Protein AF-A0A3A0B9Z2-F1 (afdb_monomer)

Structure (mmCIF, N/CA/C/O backbone):
data_AF-A0A3A0B9Z2-F1
#
_entry.id   AF-A0A3A0B9Z2-F1
#
loop_
_atom_site.group_PDB
_atom_site.id
_atom_site.type_symbol
_atom_site.label_atom_id
_atom_site.label_alt_id
_atom_site.label_comp_id
_atom_site.label_asym_id
_atom_site.label_entity_id
_atom_site.label_seq_id
_atom_site.pdbx_PDB_ins_code
_atom_site.Cartn_x
_atom_site.Cartn_y
_atom_site.Cartn_z
_atom_site.occupancy
_atom_site.B_iso_or_equiv
_atom_site.auth_seq_id
_atom_site.auth_comp_id
_atom_site.auth_asym_id
_atom_site.auth_atom_id
_atom_site.pdbx_PDB_model_num
ATOM 1 N N . MET A 1 1 ? 7.454 -6.323 -9.855 1.00 89.69 1 MET A N 1
ATOM 2 C CA . MET A 1 1 ? 6.019 -6.109 -9.571 1.00 89.69 1 MET A CA 1
ATOM 3 C C . MET A 1 1 ? 5.333 -7.455 -9.582 1.00 89.69 1 MET A C 1
ATOM 5 O O . MET A 1 1 ? 5.820 -8.337 -10.277 1.00 89.69 1 MET A O 1
ATOM 9 N N . THR A 1 2 ? 4.285 -7.629 -8.783 1.00 96.88 2 THR A N 1
ATOM 10 C CA . THR A 1 2 ? 3.518 -8.889 -8.761 1.00 96.88 2 THR A CA 1
ATOM 11 C C . THR A 1 2 ? 2.458 -8.935 -9.858 1.00 96.88 2 THR A C 1
ATOM 13 O O . THR A 1 2 ? 2.146 -10.018 -10.344 1.00 96.88 2 THR A O 1
ATOM 16 N N . ASN A 1 3 ? 1.995 -7.769 -10.316 1.00 97.19 3 ASN A N 1
ATOM 17 C CA . ASN A 1 3 ? 1.081 -7.618 -11.441 1.00 97.19 3 ASN A CA 1
ATOM 18 C C . ASN A 1 3 ? 1.713 -6.798 -12.580 1.00 97.19 3 ASN A C 1
ATOM 20 O O . ASN A 1 3 ? 2.778 -6.186 -12.434 1.00 97.19 3 ASN A O 1
ATOM 24 N N . SER A 1 4 ? 1.060 -6.822 -13.744 1.00 95.62 4 SER A N 1
ATOM 25 C CA . SER A 1 4 ? 1.500 -6.098 -14.938 1.00 95.62 4 SER A CA 1
ATOM 26 C C . SER A 1 4 ? 1.097 -4.615 -14.887 1.00 95.62 4 SER A C 1
ATOM 28 O O . SER A 1 4 ? 0.134 -4.248 -14.219 1.00 95.62 4 SER A O 1
ATOM 30 N N . ILE A 1 5 ? 1.779 -3.746 -15.647 1.00 94.62 5 ILE A N 1
ATOM 31 C CA . ILE A 1 5 ? 1.350 -2.339 -15.817 1.00 94.62 5 ILE A CA 1
ATOM 32 C C . ILE A 1 5 ? -0.049 -2.272 -16.446 1.00 94.62 5 ILE A C 1
ATOM 34 O O . ILE A 1 5 ? -0.836 -1.384 -16.122 1.00 94.62 5 ILE A O 1
ATOM 38 N N . ALA A 1 6 ? -0.380 -3.229 -17.316 1.00 94.38 6 ALA A N 1
ATOM 39 C CA . ALA A 1 6 ? -1.692 -3.291 -17.936 1.00 94.38 6 ALA A CA 1
ATOM 40 C C . ALA A 1 6 ? -2.804 -3.558 -16.910 1.00 94.38 6 ALA A C 1
ATOM 42 O O . ALA A 1 6 ? -3.937 -3.197 -17.183 1.00 94.38 6 ALA A O 1
ATOM 43 N N . ASP A 1 7 ? -2.515 -4.100 -15.724 1.00 94.88 7 ASP A N 1
ATOM 44 C CA . ASP A 1 7 ? -3.534 -4.403 -14.711 1.00 94.88 7 ASP A CA 1
ATOM 45 C C . ASP A 1 7 ? -4.002 -3.166 -13.931 1.00 94.88 7 ASP A C 1
ATOM 47 O O . ASP A 1 7 ? -5.027 -3.229 -13.257 1.00 94.88 7 ASP A O 1
ATOM 51 N N . ILE A 1 8 ? -3.288 -2.037 -14.009 1.00 96.31 8 ILE A N 1
ATOM 52 C CA . ILE A 1 8 ? -3.558 -0.842 -13.187 1.00 96.31 8 ILE A CA 1
ATOM 53 C C . ILE A 1 8 ? -5.001 -0.353 -13.350 1.00 96.31 8 ILE A C 1
ATOM 55 O O . ILE A 1 8 ? -5.650 0.012 -12.375 1.00 96.31 8 ILE A O 1
ATOM 59 N N . HIS A 1 9 ? -5.530 -0.387 -14.573 1.00 94.38 9 HIS A N 1
ATOM 60 C CA . HIS A 1 9 ? -6.883 0.086 -14.868 1.00 94.38 9 HIS A CA 1
ATOM 61 C C . HIS A 1 9 ? -8.001 -0.823 -14.328 1.00 94.38 9 HIS A C 1
ATOM 63 O O . HIS A 1 9 ? -9.172 -0.454 -14.423 1.00 94.38 9 HIS A O 1
ATOM 69 N N . LEU A 1 10 ? -7.660 -2.016 -13.834 1.00 96.44 10 LEU A N 1
ATOM 70 C CA . LEU A 1 10 ? -8.600 -2.974 -13.250 1.00 96.44 10 LEU A CA 1
ATOM 71 C C . LEU A 1 10 ? -8.745 -2.801 -11.735 1.00 96.44 10 LEU A C 1
ATOM 73 O O . LEU A 1 10 ? -9.663 -3.379 -11.164 1.00 96.44 10 LEU A O 1
ATOM 77 N N . ALA A 1 11 ? -7.848 -2.047 -11.094 1.00 97.88 11 ALA A N 1
ATOM 78 C CA . ALA A 1 11 ? -7.881 -1.829 -9.656 1.00 97.88 11 ALA A CA 1
ATOM 79 C C . ALA A 1 11 ? -9.058 -0.924 -9.263 1.00 97.88 11 ALA A C 1
ATOM 81 O O . ALA A 1 11 ? -9.228 0.162 -9.819 1.00 97.88 11 ALA A O 1
ATOM 82 N N . GLU A 1 12 ? -9.838 -1.343 -8.267 1.00 98.50 12 GLU A N 1
ATOM 83 C CA . GLU A 1 12 ? -10.858 -0.492 -7.639 1.00 98.50 12 GLU A CA 1
ATOM 84 C C . GLU A 1 12 ? -10.233 0.499 -6.651 1.00 98.50 12 GLU A C 1
ATOM 86 O O . GLU A 1 12 ? -10.735 1.611 -6.479 1.00 98.50 12 GLU A O 1
ATOM 91 N N . VAL A 1 13 ? -9.121 0.109 -6.018 1.00 98.88 13 VAL A N 1
ATOM 92 C CA . VAL A 1 13 ? -8.319 0.973 -5.146 1.00 98.88 13 VAL A CA 1
ATOM 93 C C . VAL A 1 13 ? -6.855 0.950 -5.564 1.00 98.88 13 VAL A C 1
ATOM 95 O O . VAL A 1 13 ? -6.229 -0.101 -5.689 1.00 98.88 13 VAL A O 1
ATOM 98 N N . LEU A 1 14 ? -6.284 2.137 -5.722 1.00 98.88 14 LEU A N 1
ATOM 99 C CA . LEU A 1 14 ? -4.853 2.354 -5.877 1.00 98.88 14 LEU A CA 1
ATOM 100 C C . LEU A 1 14 ? -4.319 2.904 -4.553 1.00 98.88 14 LEU A C 1
ATOM 102 O O . LEU A 1 14 ? -4.794 3.936 -4.090 1.00 98.88 14 LEU A O 1
ATOM 106 N N . LEU A 1 15 ? -3.333 2.244 -3.948 1.00 98.88 15 LEU A N 1
ATOM 107 C CA . LEU A 1 15 ? -2.588 2.784 -2.810 1.00 98.88 15 LEU A CA 1
ATOM 108 C C . LEU A 1 15 ? -1.179 3.129 -3.285 1.00 98.88 15 LEU A C 1
ATOM 110 O O . LEU A 1 15 ? -0.407 2.240 -3.636 1.00 98.88 15 LEU A O 1
ATOM 114 N N . VAL A 1 16 ? -0.843 4.415 -3.309 1.00 98.81 16 VAL A N 1
ATOM 115 C CA . VAL A 1 16 ? 0.473 4.906 -3.732 1.00 98.81 16 VAL A CA 1
ATOM 116 C C . VAL A 1 16 ? 1.207 5.456 -2.519 1.00 98.81 16 VAL A C 1
ATOM 118 O O . VAL A 1 16 ? 0.695 6.337 -1.836 1.00 98.81 16 VAL A O 1
ATOM 121 N N . THR A 1 17 ? 2.409 4.953 -2.245 1.00 98.62 17 THR A N 1
ATOM 122 C CA . THR A 1 17 ? 3.242 5.398 -1.119 1.00 98.62 17 THR A CA 1
ATOM 123 C C . THR A 1 17 ? 4.708 5.512 -1.519 1.00 98.62 17 THR A C 1
ATOM 125 O O . THR A 1 17 ? 5.189 4.749 -2.356 1.00 98.62 17 THR A O 1
ATOM 128 N N . GLY A 1 18 ? 5.436 6.493 -0.977 1.00 96.50 18 GLY A N 1
ATOM 129 C CA . GLY A 1 18 ? 6.866 6.684 -1.265 1.00 96.50 18 GLY A CA 1
ATOM 130 C C . GLY A 1 18 ? 7.201 6.762 -2.759 1.00 96.50 18 GLY A C 1
ATOM 131 O O . GLY A 1 18 ? 8.234 6.247 -3.201 1.00 96.50 18 GLY A O 1
ATOM 132 N N . SER A 1 19 ? 6.308 7.354 -3.554 1.00 97.44 19 SER A N 1
ATOM 133 C CA . SER A 1 19 ? 6.478 7.522 -4.994 1.00 97.44 19 SER A CA 1
ATOM 134 C C . SER A 1 19 ? 5.823 8.811 -5.470 1.00 97.44 19 SER A C 1
ATOM 136 O O . SER A 1 19 ? 4.612 8.975 -5.358 1.00 97.44 19 SER A O 1
ATOM 138 N N . ASN A 1 20 ? 6.612 9.689 -6.094 1.00 97.88 20 ASN A N 1
ATOM 139 C CA . ASN A 1 20 ? 6.070 10.730 -6.962 1.00 97.88 20 ASN A CA 1
ATOM 140 C C . ASN A 1 20 ? 5.919 10.160 -8.376 1.00 97.88 20 ASN A C 1
ATOM 142 O O . ASN A 1 20 ? 6.733 10.415 -9.265 1.00 97.88 20 ASN A O 1
ATOM 146 N N . THR A 1 21 ? 4.901 9.320 -8.557 1.00 97.56 21 THR A N 1
ATOM 147 C CA . THR A 1 21 ? 4.702 8.552 -9.794 1.00 97.56 21 THR A CA 1
ATOM 148 C C . THR A 1 21 ? 4.513 9.457 -11.010 1.00 97.56 21 THR A C 1
ATOM 150 O O . THR A 1 21 ? 4.909 9.085 -12.109 1.00 97.56 21 THR A O 1
ATOM 153 N N . THR A 1 22 ? 3.950 10.654 -10.835 1.00 97.88 22 THR A N 1
ATOM 154 C CA . THR A 1 22 ? 3.762 11.600 -11.941 1.00 97.88 22 THR A CA 1
ATOM 155 C C . TH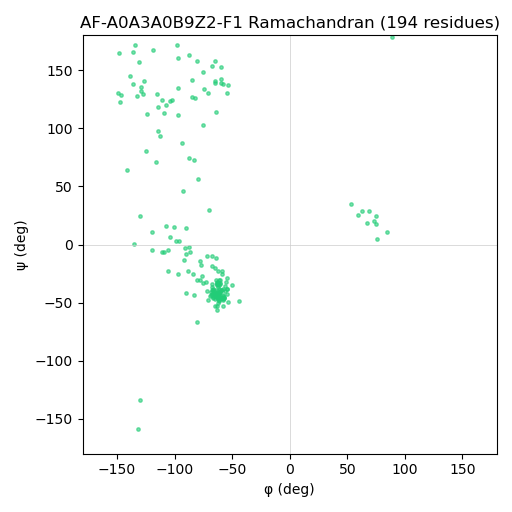R A 1 22 ? 5.079 12.049 -12.557 1.00 97.88 22 THR A C 1
ATOM 157 O O . THR A 1 22 ? 5.187 12.062 -13.779 1.00 97.88 22 THR A O 1
ATOM 160 N N . GLU A 1 23 ? 6.086 12.351 -11.741 1.00 97.69 23 GLU A N 1
ATOM 161 C CA . GLU A 1 23 ? 7.400 12.764 -12.241 1.00 97.69 23 GLU A CA 1
ATOM 162 C C . GLU A 1 23 ? 8.286 11.568 -12.606 1.00 97.69 23 GLU A C 1
ATOM 164 O O . GLU A 1 23 ? 8.938 11.569 -13.648 1.00 97.69 23 GLU A O 1
ATOM 169 N N . ALA A 1 24 ? 8.305 10.530 -11.764 1.00 97.50 24 ALA A N 1
ATOM 170 C CA . ALA A 1 24 ? 9.226 9.404 -11.922 1.00 97.50 24 ALA A CA 1
ATOM 171 C C . ALA A 1 24 ? 8.757 8.371 -12.960 1.00 97.50 24 ALA A C 1
ATOM 173 O O . ALA A 1 24 ? 9.580 7.725 -13.608 1.00 97.50 24 ALA A O 1
ATOM 174 N N . HIS A 1 25 ? 7.440 8.213 -13.135 1.00 98.06 25 HIS A N 1
ATOM 175 C CA . HIS A 1 25 ? 6.834 7.211 -14.016 1.00 98.06 25 HIS A CA 1
ATOM 176 C C . HIS A 1 25 ? 5.593 7.765 -14.750 1.00 98.06 25 HIS A C 1
ATOM 178 O O . HIS A 1 25 ? 4.488 7.244 -14.561 1.00 98.06 25 HIS A O 1
ATOM 184 N N . PRO A 1 26 ? 5.731 8.782 -15.628 1.00 97.62 26 PRO A N 1
ATOM 185 C CA . PRO A 1 26 ? 4.588 9.527 -16.173 1.00 97.62 26 PRO A CA 1
ATOM 186 C C . PRO A 1 26 ? 3.534 8.665 -16.884 1.00 97.62 26 PRO A C 1
ATOM 188 O O . PRO A 1 26 ? 2.338 8.921 -16.767 1.00 97.62 26 PRO A O 1
ATOM 191 N N . VAL A 1 27 ? 3.956 7.604 -17.585 1.00 97.12 27 VAL A N 1
ATOM 192 C CA . VAL A 1 2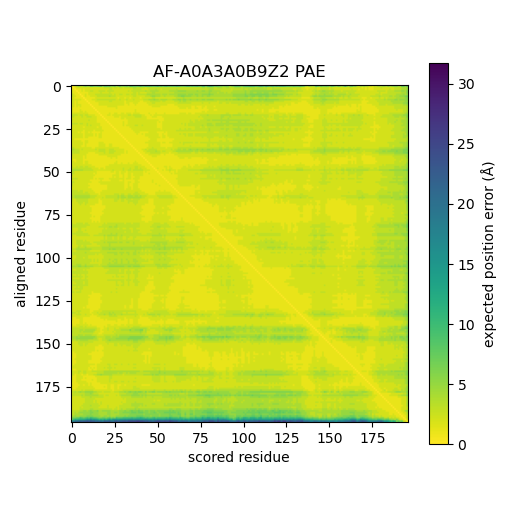7 ? 3.039 6.666 -18.262 1.00 97.12 27 VAL A CA 1
ATOM 193 C C . VAL A 1 27 ? 2.219 5.855 -17.254 1.00 97.12 27 VAL A C 1
ATOM 195 O O . VAL A 1 27 ? 1.024 5.662 -17.451 1.00 97.12 27 VAL A O 1
ATOM 198 N N . ILE A 1 28 ? 2.826 5.424 -16.145 1.00 97.94 28 ILE A N 1
ATOM 199 C CA . ILE A 1 28 ? 2.109 4.726 -15.069 1.00 97.94 28 ILE A CA 1
ATOM 200 C C . ILE A 1 28 ? 1.138 5.690 -14.376 1.00 97.94 28 ILE A C 1
ATOM 202 O O . ILE A 1 28 ? -0.017 5.335 -14.152 1.00 97.94 28 ILE A O 1
ATOM 206 N N . SER A 1 29 ? 1.569 6.928 -14.107 1.00 97.94 29 SER A N 1
ATOM 207 C CA . SER A 1 29 ? 0.696 7.972 -13.551 1.00 97.94 29 SER A CA 1
ATOM 208 C C . SER A 1 29 ? -0.502 8.260 -14.461 1.00 97.94 29 SER A C 1
ATOM 210 O O . SER A 1 29 ? -1.624 8.395 -13.977 1.00 97.94 29 SER A O 1
ATOM 212 N N . LEU A 1 30 ? -0.309 8.276 -15.784 1.00 97.50 30 LEU A N 1
ATOM 213 C CA . LEU A 1 30 ? -1.403 8.421 -16.743 1.00 97.50 30 LEU A CA 1
ATOM 214 C C . LEU A 1 30 ? -2.441 7.296 -16.606 1.00 97.50 30 LEU A C 1
ATOM 216 O O . LEU A 1 30 ? -3.638 7.582 -16.574 1.00 97.50 30 LEU A O 1
ATOM 220 N N . GLU A 1 31 ? -2.011 6.038 -16.497 1.00 97.69 31 GLU A N 1
ATOM 221 C CA . GLU A 1 31 ? -2.931 4.907 -16.315 1.00 97.69 31 GLU A CA 1
ATOM 222 C C . GLU A 1 31 ? -3.656 4.959 -14.962 1.00 97.69 31 GLU A C 1
ATOM 224 O O . GLU A 1 31 ? -4.865 4.729 -14.907 1.00 97.69 31 GLU A O 1
ATOM 229 N N . MET A 1 32 ? -2.969 5.364 -13.888 1.00 98.44 32 MET A N 1
ATOM 230 C CA . MET A 1 32 ? -3.596 5.597 -12.580 1.00 98.44 32 MET A CA 1
ATOM 231 C C . MET A 1 32 ? -4.661 6.700 -12.651 1.00 98.44 32 MET A C 1
ATOM 233 O O . MET A 1 32 ? -5.796 6.503 -12.222 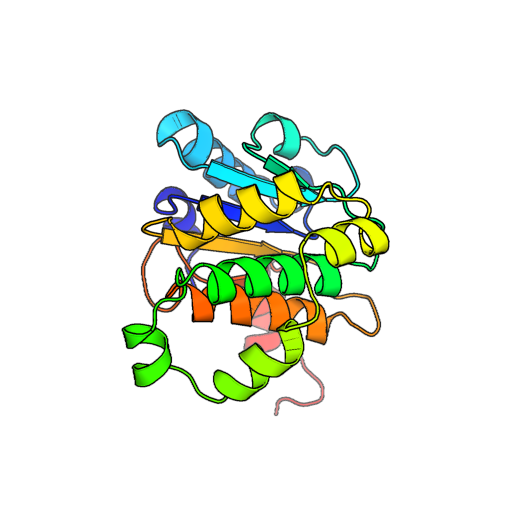1.00 98.44 32 MET A O 1
ATOM 237 N N . LYS A 1 33 ? -4.339 7.849 -13.259 1.00 98.19 33 LYS A N 1
ATOM 238 C CA . LYS A 1 33 ? -5.278 8.970 -13.434 1.00 98.19 33 LYS A CA 1
ATOM 239 C C . LYS A 1 33 ? -6.488 8.572 -14.279 1.00 98.19 33 LYS A C 1
ATOM 241 O O . LYS A 1 33 ? -7.604 8.985 -13.963 1.00 98.19 33 LYS A O 1
ATOM 246 N N . LYS A 1 34 ? -6.301 7.753 -15.323 1.00 97.25 34 LYS A N 1
ATOM 247 C CA . LYS A 1 34 ? -7.409 7.183 -16.110 1.00 97.25 34 LYS A CA 1
ATOM 248 C C . LYS A 1 34 ? -8.283 6.262 -15.264 1.00 97.25 34 LYS A C 1
ATOM 250 O O . LYS A 1 34 ? -9.501 6.392 -15.331 1.00 97.25 34 LYS A O 1
ATOM 255 N N . ALA A 1 35 ? -7.696 5.374 -14.460 1.00 97.94 35 ALA A N 1
ATOM 256 C CA . ALA A 1 35 ? -8.454 4.498 -13.567 1.00 97.94 35 ALA A CA 1
ATOM 257 C C . ALA A 1 35 ? -9.337 5.314 -12.607 1.00 97.94 35 ALA A C 1
ATOM 259 O O . ALA A 1 35 ? -10.540 5.072 -12.514 1.00 97.94 35 ALA A O 1
ATOM 260 N N . VAL A 1 36 ? -8.779 6.360 -11.991 1.00 98.38 36 VAL A N 1
ATOM 261 C CA . VAL A 1 36 ? -9.532 7.263 -11.107 1.00 98.38 36 VAL A CA 1
ATOM 262 C C . VAL A 1 36 ? -10.635 8.004 -11.871 1.00 98.38 36 VAL A C 1
ATOM 264 O O . VAL A 1 36 ? -11.812 7.902 -11.533 1.00 98.38 36 VAL A O 1
ATOM 267 N N . ARG A 1 37 ? -10.287 8.735 -12.938 1.00 97.81 37 ARG A N 1
ATOM 268 C CA . ARG A 1 37 ? -11.217 9.658 -13.618 1.00 97.81 37 ARG A CA 1
ATOM 269 C C . ARG A 1 37 ? -12.266 8.965 -14.484 1.00 97.81 37 ARG A C 1
ATOM 271 O O . ARG A 1 37 ? -13.355 9.501 -14.640 1.00 97.81 37 ARG A O 1
ATOM 278 N N . GLN A 1 38 ? -11.930 7.830 -15.092 1.00 97.31 38 GLN A N 1
ATOM 279 C CA . GLN A 1 38 ? -12.782 7.174 -16.092 1.00 97.31 38 GLN A CA 1
ATOM 280 C C . GLN A 1 38 ? -13.470 5.921 -15.554 1.00 97.31 38 GLN A C 1
ATOM 282 O O . GLN A 1 38 ? -14.481 5.507 -16.115 1.00 97.31 38 GLN A O 1
ATOM 287 N N . ARG A 1 39 ? -12.927 5.301 -14.499 1.00 95.75 39 ARG A N 1
ATOM 288 C CA . ARG A 1 39 ? -13.448 4.040 -13.943 1.00 95.75 39 ARG A CA 1
ATOM 289 C C . ARG A 1 39 ? -13.886 4.158 -12.487 1.00 95.75 39 ARG A C 1
ATOM 291 O O . ARG A 1 39 ? -14.451 3.209 -11.960 1.00 95.75 39 ARG A O 1
ATOM 298 N N . GLY A 1 40 ? -13.664 5.312 -11.856 1.00 97.44 40 GLY A N 1
ATOM 299 C CA . GLY A 1 40 ? -14.071 5.560 -10.477 1.00 97.44 40 GLY A CA 1
ATOM 300 C C . GLY A 1 40 ? -13.212 4.837 -9.442 1.00 97.44 40 GLY A C 1
ATOM 301 O O . GLY A 1 40 ? -13.668 4.660 -8.314 1.00 97.44 40 GLY A O 1
ATOM 302 N N . ALA A 1 41 ? -11.992 4.418 -9.804 1.00 98.50 41 ALA A N 1
ATOM 303 C CA . ALA A 1 41 ? -11.058 3.862 -8.833 1.00 98.50 41 ALA A CA 1
ATOM 304 C C . ALA A 1 41 ? -10.752 4.903 -7.747 1.00 98.50 41 ALA A C 1
ATOM 306 O O . ALA A 1 41 ? -10.556 6.084 -8.045 1.00 98.50 41 ALA A O 1
ATOM 307 N N . LYS A 1 42 ? -10.688 4.473 -6.488 1.00 98.81 42 LYS A N 1
ATOM 308 C CA . LYS A 1 42 ? -10.271 5.343 -5.385 1.00 98.81 42 LYS A CA 1
ATOM 309 C C . LYS A 1 42 ? -8.754 5.339 -5.281 1.00 98.81 42 LYS A C 1
ATOM 311 O O . LYS A 1 42 ? -8.118 4.298 -5.431 1.00 98.81 42 LYS A O 1
ATOM 316 N N . LEU A 1 43 ? -8.177 6.495 -4.988 1.00 98.88 43 LEU A N 1
ATOM 317 C CA . LEU A 1 43 ? -6.738 6.640 -4.797 1.00 98.88 43 LEU A CA 1
ATOM 318 C C . LEU A 1 43 ? -6.446 7.023 -3.345 1.00 98.88 43 LEU A C 1
ATOM 320 O O . LEU A 1 43 ? -6.864 8.083 -2.885 1.00 98.88 43 LEU A O 1
ATOM 324 N N . ILE A 1 44 ? -5.711 6.164 -2.645 1.00 98.94 44 ILE A N 1
ATOM 325 C CA . ILE A 1 44 ? -5.099 6.452 -1.350 1.00 98.9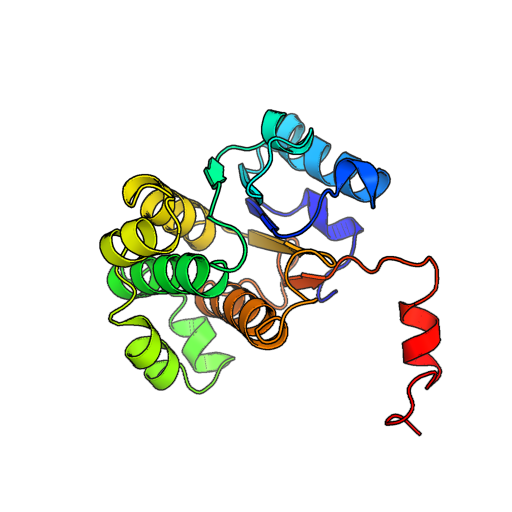4 44 ILE A CA 1
ATOM 326 C C . ILE A 1 44 ? -3.649 6.852 -1.624 1.00 98.94 44 ILE A C 1
ATOM 328 O O . ILE A 1 44 ? -2.843 6.028 -2.055 1.00 98.94 44 ILE A O 1
ATOM 332 N N . LEU A 1 45 ? -3.313 8.115 -1.390 1.00 98.88 45 LEU A N 1
ATOM 333 C CA . LEU A 1 45 ? -1.956 8.632 -1.498 1.00 98.88 45 LEU A CA 1
ATOM 334 C C . LEU A 1 45 ? -1.347 8.779 -0.103 1.00 98.88 45 LEU A C 1
ATOM 336 O O . LEU A 1 45 ? -1.894 9.481 0.740 1.00 98.88 45 LEU A O 1
ATOM 340 N N . ILE A 1 46 ? -0.196 8.153 0.117 1.00 98.75 46 ILE A N 1
ATOM 341 C CA . ILE A 1 46 ? 0.625 8.300 1.320 1.00 98.75 46 ILE A CA 1
ATOM 342 C C . ILE A 1 46 ? 1.922 9.011 0.913 1.00 98.75 46 ILE A C 1
ATOM 344 O O . ILE A 1 46 ? 2.880 8.377 0.466 1.00 98.75 46 ILE A O 1
ATOM 348 N N . ASP A 1 47 ? 1.947 10.338 1.038 1.00 98.38 47 ASP A N 1
ATOM 349 C CA . ASP A 1 47 ? 3.139 11.168 0.807 1.00 98.38 47 ASP A CA 1
ATOM 350 C C . ASP A 1 47 ? 3.063 12.400 1.730 1.00 98.38 47 ASP A C 1
ATOM 352 O O . ASP A 1 47 ? 2.024 13.063 1.760 1.00 98.38 47 ASP A O 1
ATOM 356 N N . PRO A 1 48 ? 4.120 12.747 2.491 1.00 97.62 48 PRO A N 1
ATOM 357 C CA . PRO A 1 48 ? 4.128 13.956 3.326 1.00 97.62 48 PRO A CA 1
ATOM 358 C C . PRO A 1 48 ? 3.904 15.254 2.528 1.00 97.62 48 PRO A C 1
ATOM 360 O O . PRO A 1 48 ? 3.446 16.268 3.076 1.00 97.62 48 PRO A O 1
ATOM 363 N N . ARG A 1 49 ? 4.249 15.241 1.237 1.00 97.94 49 ARG A N 1
ATOM 364 C CA . ARG A 1 49 ? 4.182 16.382 0.325 1.00 97.94 49 ARG A CA 1
ATOM 365 C C . ARG A 1 49 ? 2.899 16.348 -0.494 1.00 97.94 49 ARG A C 1
ATOM 367 O O . ARG A 1 49 ? 2.280 15.309 -0.695 1.00 97.94 49 ARG A O 1
ATOM 374 N N . GLU A 1 50 ? 2.555 17.506 -1.028 1.00 97.38 50 GLU A N 1
ATOM 375 C CA . GLU A 1 50 ? 1.466 17.685 -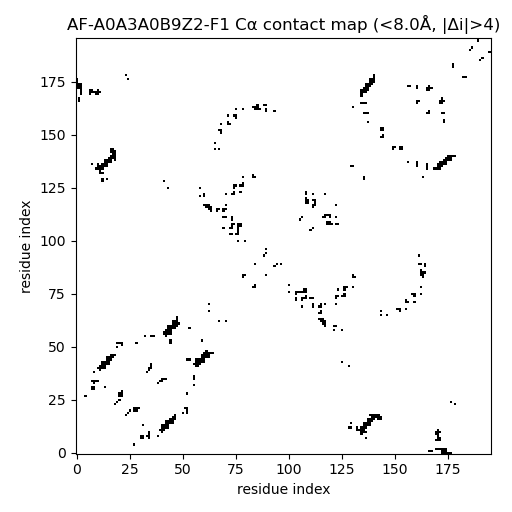1.981 1.00 97.38 50 GLU A CA 1
ATOM 376 C C . GLU A 1 50 ? 2.033 17.603 -3.403 1.00 97.38 50 GLU A C 1
ATOM 378 O O . GLU A 1 50 ? 2.494 18.587 -3.976 1.00 97.38 50 GLU A O 1
ATOM 383 N N . ILE A 1 51 ? 2.116 16.377 -3.922 1.00 98.25 51 ILE A N 1
ATOM 384 C CA . ILE A 1 51 ? 2.524 16.096 -5.307 1.00 98.25 51 ILE A CA 1
ATOM 385 C C . ILE A 1 51 ? 1.302 16.138 -6.234 1.00 98.25 51 ILE A C 1
ATOM 387 O O . ILE A 1 51 ? 0.185 15.966 -5.764 1.00 98.25 51 ILE A O 1
ATOM 391 N N . GLU A 1 52 ? 1.485 16.244 -7.556 1.00 98.31 52 GLU A N 1
ATOM 392 C CA . GLU A 1 52 ? 0.364 16.334 -8.523 1.00 98.31 52 GLU A CA 1
ATOM 393 C C . GLU A 1 52 ? -0.657 15.185 -8.398 1.00 98.31 52 GLU A C 1
ATOM 395 O O . GLU A 1 52 ? -1.837 15.332 -8.700 1.00 98.31 52 GLU A O 1
ATOM 400 N N . LEU A 1 53 ? -0.224 14.004 -7.946 1.00 97.94 53 LEU A N 1
ATOM 401 C CA . LEU A 1 53 ? -1.132 12.872 -7.764 1.00 97.94 53 LEU A CA 1
ATOM 402 C C . LEU A 1 53 ? -2.153 13.098 -6.624 1.00 97.94 53 LEU A C 1
ATOM 404 O O . LEU A 1 53 ? -3.193 12.442 -6.614 1.00 97.94 53 LEU A O 1
ATOM 408 N N . ALA A 1 54 ? -1.895 14.041 -5.709 1.00 98.31 54 ALA A N 1
ATOM 409 C CA . ALA A 1 54 ? -2.809 14.424 -4.633 1.00 98.31 54 ALA A CA 1
ATOM 410 C C . ALA A 1 54 ? -4.129 15.002 -5.170 1.00 98.31 54 ALA A C 1
ATOM 412 O O . ALA A 1 54 ? -5.183 14.684 -4.629 1.00 98.31 54 ALA A O 1
ATOM 413 N N . ASP A 1 55 ? -4.107 15.709 -6.307 1.00 98.25 55 ASP A N 1
ATOM 414 C CA . ASP A 1 55 ? -5.306 16.262 -6.971 1.00 98.25 55 ASP A CA 1
ATOM 415 C C . ASP A 1 55 ? -6.291 15.186 -7.474 1.00 98.25 55 ASP A C 1
ATOM 417 O O . ASP A 1 55 ? -7.411 15.476 -7.911 1.00 98.25 55 ASP A O 1
ATOM 421 N N . PHE A 1 56 ? -5.857 13.926 -7.475 1.00 98.50 56 PHE A N 1
ATOM 422 C CA . PHE A 1 56 ? -6.646 12.762 -7.869 1.00 98.50 56 PHE A CA 1
ATOM 423 C C . PHE A 1 56 ? -6.964 11.853 -6.677 1.00 98.50 56 PHE A C 1
ATOM 425 O O . PHE A 1 56 ? -7.690 10.872 -6.846 1.00 98.50 56 PHE A O 1
ATOM 432 N N . ALA A 1 57 ? -6.404 12.131 -5.498 1.00 98.44 57 ALA A N 1
ATOM 433 C CA . ALA A 1 57 ? -6.532 11.274 -4.335 1.00 98.44 57 ALA A CA 1
ATOM 434 C C . ALA A 1 57 ? -7.934 11.382 -3.726 1.00 98.44 57 ALA A C 1
ATOM 436 O O . ALA A 1 57 ? -8.465 12.466 -3.508 1.00 98.44 57 ALA A O 1
ATOM 437 N N . THR A 1 58 ? -8.527 10.231 -3.423 1.00 98.69 58 THR A N 1
ATOM 438 C CA . THR A 1 58 ? -9.688 10.148 -2.534 1.00 98.69 58 THR A CA 1
ATOM 439 C C . THR A 1 58 ? -9.261 10.420 -1.095 1.00 98.69 58 THR A C 1
ATOM 441 O O . THR A 1 58 ? -9.964 11.117 -0.376 1.00 98.69 58 THR A O 1
ATOM 444 N N . LEU A 1 59 ? -8.096 9.895 -0.697 1.00 98.75 59 LEU A N 1
ATOM 445 C CA . LEU A 1 59 ? -7.477 10.135 0.604 1.00 98.75 59 LEU A CA 1
ATOM 446 C C . LEU A 1 59 ? -6.008 10.485 0.408 1.00 98.75 59 LEU A C 1
ATOM 448 O O . LEU A 1 59 ? -5.279 9.727 -0.229 1.00 98.75 59 LEU A O 1
ATOM 452 N N . HIS A 1 60 ? -5.567 11.601 0.984 1.00 98.81 60 HIS A N 1
ATOM 453 C CA . HIS A 1 60 ? -4.157 11.982 1.030 1.00 98.81 60 HIS A CA 1
ATOM 454 C C . HIS A 1 60 ? -3.672 11.977 2.479 1.00 98.81 60 HIS A C 1
ATOM 456 O O . HIS A 1 60 ? -3.884 12.923 3.232 1.00 98.81 60 HIS A O 1
ATOM 462 N N . LEU A 1 61 ? -3.030 10.880 2.873 1.00 98.75 61 LEU A N 1
ATOM 463 C CA . LEU A 1 61 ? -2.416 10.716 4.184 1.00 98.75 61 LEU A CA 1
ATOM 464 C C . LEU A 1 61 ? -1.011 11.320 4.146 1.00 98.75 61 LEU A C 1
ATOM 466 O O . LEU A 1 61 ? -0.191 10.967 3.294 1.00 98.75 61 LEU A O 1
ATOM 470 N N . ARG A 1 62 ? -0.726 12.220 5.087 1.00 98.50 62 ARG A N 1
ATOM 471 C CA . ARG A 1 62 ? 0.526 12.985 5.143 1.00 98.50 62 ARG A CA 1
ATOM 472 C C . ARG A 1 62 ? 1.318 12.648 6.409 1.00 98.50 62 ARG A C 1
ATOM 474 O O . ARG A 1 62 ? 1.370 13.472 7.322 1.00 98.50 62 ARG A O 1
ATOM 481 N N . PRO A 1 63 ? 1.903 11.441 6.504 1.00 98.19 63 PRO A N 1
ATOM 482 C CA . PRO A 1 63 ? 2.650 11.046 7.688 1.00 98.19 63 PRO A CA 1
ATOM 483 C C . PRO A 1 63 ? 3.932 11.867 7.834 1.00 98.19 63 PRO A C 1
ATOM 485 O O . PRO A 1 63 ? 4.527 12.312 6.852 1.00 98.19 63 PRO A O 1
ATOM 488 N N . ARG A 1 64 ? 4.416 12.010 9.066 1.00 98.12 64 ARG A N 1
ATOM 489 C CA . ARG A 1 64 ? 5.783 12.450 9.347 1.00 98.12 64 ARG A CA 1
ATOM 490 C C . ARG A 1 64 ? 6.773 11.494 8.684 1.00 98.12 64 ARG A C 1
ATOM 492 O O . ARG A 1 64 ? 6.601 10.277 8.729 1.00 98.12 64 ARG A O 1
ATOM 499 N N . SER A 1 65 ? 7.830 12.039 8.092 1.00 96.31 65 SER A N 1
ATOM 500 C CA . SER A 1 65 ? 8.837 11.244 7.384 1.00 96.31 65 SER A CA 1
ATOM 501 C C . SER A 1 65 ? 9.421 10.138 8.269 1.00 96.31 65 SER A C 1
ATOM 503 O O . SER A 1 65 ? 9.858 10.408 9.386 1.00 96.31 65 SER A O 1
ATOM 505 N N . GLY A 1 66 ? 9.463 8.905 7.753 1.00 95.88 66 GLY A N 1
ATOM 506 C CA . GLY A 1 66 ? 10.021 7.747 8.458 1.00 95.88 66 GLY A CA 1
ATOM 507 C C . GLY A 1 66 ? 9.053 7.041 9.410 1.00 95.88 66 GLY A C 1
ATOM 508 O O . GLY A 1 66 ? 9.491 6.197 10.186 1.00 95.88 66 GLY A O 1
ATOM 509 N N . THR A 1 67 ? 7.757 7.365 9.365 1.00 98.06 67 THR A N 1
ATOM 510 C CA . THR A 1 67 ? 6.722 6.746 10.218 1.00 98.06 67 THR A CA 1
ATOM 511 C C . THR A 1 67 ? 5.803 5.784 9.456 1.00 98.06 67 THR A C 1
ATOM 513 O O . THR A 1 67 ? 4.754 5.384 9.954 1.00 98.06 67 THR A O 1
ATOM 516 N N . ASP A 1 68 ? 6.208 5.367 8.256 1.00 98.19 68 ASP A N 1
ATOM 517 C CA . ASP A 1 68 ? 5.418 4.538 7.344 1.00 98.19 68 ASP A CA 1
ATOM 518 C C . ASP A 1 68 ? 4.994 3.198 7.975 1.00 98.19 68 ASP A C 1
ATOM 520 O O . ASP A 1 68 ? 3.810 2.870 7.946 1.00 98.19 68 ASP A O 1
ATOM 524 N N . VAL A 1 69 ? 5.907 2.463 8.632 1.00 98.19 69 VAL A N 1
ATOM 525 C CA . VAL A 1 69 ? 5.567 1.215 9.353 1.00 98.19 69 VAL A CA 1
ATOM 526 C C . VAL A 1 69 ? 4.441 1.438 10.367 1.00 98.19 69 VAL A C 1
ATOM 528 O O . VAL A 1 69 ? 3.519 0.630 10.447 1.00 98.19 69 VAL A O 1
ATOM 531 N N . ALA A 1 70 ? 4.484 2.541 11.123 1.00 98.56 70 ALA A N 1
ATOM 532 C CA . ALA A 1 70 ? 3.467 2.847 12.126 1.00 98.56 70 ALA A CA 1
ATOM 533 C C . ALA A 1 70 ? 2.096 3.086 11.481 1.00 98.56 70 ALA A C 1
ATOM 535 O O . ALA A 1 70 ? 1.095 2.543 11.949 1.00 98.56 70 ALA A O 1
ATOM 536 N N . LEU A 1 71 ? 2.053 3.829 10.370 1.00 98.81 71 LEU A N 1
ATOM 537 C CA . LEU A 1 71 ? 0.823 4.064 9.613 1.00 98.81 71 LEU A CA 1
ATOM 538 C C . LEU A 1 71 ? 0.240 2.754 9.066 1.00 98.81 71 LEU A C 1
ATOM 540 O O . LEU A 1 71 ? -0.937 2.462 9.273 1.00 98.81 71 LEU A O 1
ATOM 544 N N . LEU A 1 72 ? 1.069 1.944 8.401 1.00 98.75 72 LEU A N 1
ATOM 545 C CA . LEU A 1 72 ? 0.641 0.695 7.765 1.00 98.75 72 LEU A CA 1
ATOM 546 C C . LEU A 1 72 ? 0.186 -0.348 8.795 1.00 98.75 72 LEU A C 1
ATOM 548 O O . LEU A 1 72 ? -0.835 -1.007 8.590 1.00 98.75 72 LEU A O 1
ATOM 552 N N . ASN A 1 73 ? 0.882 -0.459 9.930 1.00 98.81 73 ASN A N 1
ATOM 553 C CA . ASN A 1 73 ? 0.464 -1.331 11.028 1.00 98.81 73 ASN A CA 1
ATOM 554 C C . ASN A 1 73 ? -0.826 -0.838 11.686 1.00 98.81 73 ASN A C 1
ATOM 556 O O . ASN A 1 73 ? -1.656 -1.663 12.060 1.00 98.81 73 ASN A O 1
ATOM 560 N N . SER A 1 74 ? -1.043 0.478 11.762 1.00 98.88 74 SER A N 1
ATOM 561 C CA . SER A 1 74 ? -2.303 1.027 12.275 1.00 98.88 74 SER A CA 1
ATOM 562 C C . SER A 1 74 ? -3.479 0.733 11.346 1.00 98.88 74 SER A C 1
ATOM 564 O O . SER A 1 74 ? -4.566 0.379 11.801 1.00 98.88 74 SER A O 1
ATOM 566 N N . MET A 1 75 ? -3.258 0.763 10.029 1.00 98.88 75 MET A N 1
ATOM 567 C CA . MET A 1 75 ? -4.254 0.280 9.071 1.00 98.88 75 MET A CA 1
ATOM 568 C C . MET A 1 75 ? -4.523 -1.223 9.246 1.00 98.88 75 MET A C 1
ATOM 570 O O . MET A 1 75 ? -5.680 -1.640 9.280 1.00 98.88 75 MET A O 1
ATOM 574 N N . ALA A 1 76 ? -3.478 -2.045 9.39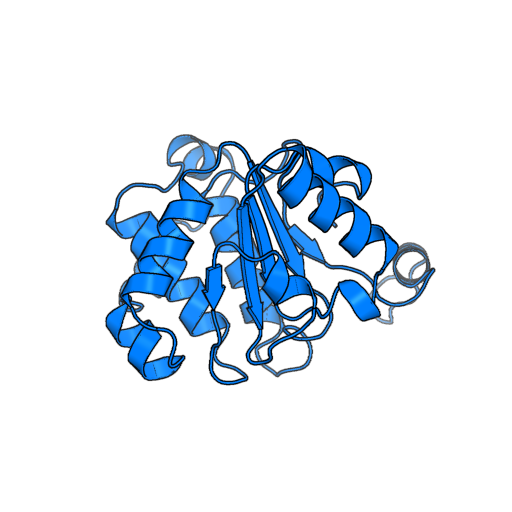5 1.00 98.88 76 ALA A N 1
ATOM 575 C CA . ALA A 1 76 ? -3.617 -3.487 9.610 1.00 98.88 76 ALA A CA 1
ATOM 576 C C . ALA A 1 76 ? -4.384 -3.810 10.904 1.00 98.88 76 ALA A C 1
ATOM 578 O O . ALA A 1 76 ? -5.274 -4.661 10.888 1.00 98.88 76 ALA A O 1
ATOM 579 N N . HIS A 1 77 ? -4.096 -3.090 11.993 1.00 98.88 77 HIS A N 1
ATOM 580 C CA . HIS A 1 77 ? -4.820 -3.179 13.258 1.00 98.88 77 HIS A CA 1
ATOM 581 C C . HIS A 1 77 ? -6.325 -2.976 13.058 1.00 98.88 77 HIS A C 1
ATOM 583 O O . HIS A 1 77 ? -7.120 -3.804 13.502 1.00 98.88 77 HIS A O 1
ATOM 589 N N . VAL A 1 78 ? -6.726 -1.919 12.342 1.00 98.88 78 VAL A N 1
ATOM 590 C CA . VAL A 1 78 ? -8.142 -1.639 12.056 1.00 98.88 78 VAL A CA 1
ATOM 591 C C . VAL A 1 78 ? -8.770 -2.767 11.241 1.00 98.88 78 VAL A C 1
ATOM 593 O O . VAL A 1 78 ? -9.839 -3.256 11.601 1.00 98.88 78 VAL A O 1
ATOM 596 N N . ILE A 1 79 ? -8.106 -3.221 10.173 1.00 98.88 79 ILE A N 1
ATOM 597 C CA . ILE A 1 79 ? -8.615 -4.297 9.305 1.00 98.88 79 ILE A CA 1
ATOM 598 C C . ILE A 1 79 ? -8.874 -5.573 10.112 1.00 98.88 79 ILE A C 1
ATOM 600 O O . ILE A 1 79 ? -9.925 -6.199 9.962 1.00 98.88 79 ILE A O 1
ATOM 604 N N . ILE A 1 80 ? -7.943 -5.947 10.990 1.00 98.75 80 ILE A N 1
ATOM 605 C CA . ILE A 1 80 ? -8.067 -7.140 11.831 1.00 98.75 80 ILE A CA 1
ATOM 606 C C . ILE A 1 80 ? -9.140 -6.938 12.909 1.00 98.75 80 ILE A C 1
ATOM 608 O O . ILE A 1 80 ? -10.008 -7.793 13.079 1.00 98.75 80 ILE A O 1
ATOM 612 N N . GLY A 1 81 ? -9.114 -5.810 13.622 1.00 98.50 81 GLY A N 1
ATOM 613 C CA . GLY A 1 81 ? -10.041 -5.515 14.718 1.00 98.50 81 GLY A CA 1
ATOM 614 C C . GLY A 1 81 ? -11.500 -5.391 14.272 1.00 98.50 81 GLY A C 1
ATOM 615 O O . GLY A 1 81 ? -12.407 -5.748 15.020 1.00 98.50 81 GLY A O 1
ATOM 616 N N . ARG A 1 82 ? -11.738 -4.941 13.034 1.00 98.38 82 ARG A N 1
ATOM 617 C CA . ARG A 1 82 ? -13.077 -4.831 12.434 1.00 98.38 82 ARG A CA 1
ATOM 618 C C . ARG A 1 82 ? -13.544 -6.115 11.732 1.00 98.38 82 ARG A C 1
ATOM 620 O O . ARG A 1 82 ? -14.664 -6.143 11.229 1.00 98.38 82 ARG A O 1
ATOM 627 N N . GLY A 1 83 ? -12.715 -7.163 11.683 1.00 98.19 83 GLY A N 1
ATOM 628 C CA . GLY A 1 83 ? -13.041 -8.420 10.998 1.00 98.19 83 GLY A CA 1
ATOM 629 C C . GLY A 1 83 ? -13.102 -8.292 9.471 1.00 98.19 83 GLY A C 1
ATOM 630 O O . GLY A 1 83 ? -13.863 -9.000 8.819 1.00 98.19 83 GLY A O 1
ATOM 631 N N . TRP A 1 84 ? -12.339 -7.363 8.888 1.00 98.56 84 TRP A N 1
ATOM 632 C CA . TRP A 1 84 ? -12.285 -7.133 7.436 1.00 98.56 84 TRP A CA 1
ATOM 633 C C . TRP A 1 84 ? -11.212 -7.963 6.725 1.00 98.56 84 TRP A C 1
ATOM 635 O O . TRP A 1 84 ? -11.156 -7.979 5.492 1.00 98.56 84 TRP A O 1
ATOM 645 N N . ALA A 1 85 ? -10.366 -8.650 7.492 1.00 98.38 85 ALA A N 1
ATOM 646 C CA . ALA A 1 85 ? -9.375 -9.578 6.974 1.00 98.38 85 ALA A CA 1
ATOM 647 C C . ALA A 1 85 ? -10.044 -10.719 6.181 1.00 98.38 85 ALA A C 1
ATOM 649 O O . ALA A 1 85 ? -11.116 -11.211 6.535 1.00 98.38 85 ALA A O 1
ATOM 650 N N . LYS A 1 86 ? -9.414 -11.161 5.088 1.00 98.12 86 LYS A N 1
ATOM 651 C CA . LYS A 1 86 ? -9.910 -12.266 4.256 1.00 98.12 86 LYS A CA 1
ATOM 652 C C . LYS A 1 86 ? -9.487 -13.609 4.849 1.00 98.12 86 LYS A C 1
ATOM 654 O O . LYS A 1 86 ? -8.614 -14.274 4.302 1.00 98.12 86 LYS A O 1
ATOM 659 N N . GLU A 1 87 ? -10.126 -13.992 5.952 1.00 97.56 87 GLU A N 1
ATOM 660 C CA . GLU A 1 87 ? -9.853 -15.206 6.746 1.00 97.56 87 GLU A CA 1
ATOM 661 C C . GLU A 1 87 ? -9.635 -16.466 5.882 1.00 97.56 87 GLU A C 1
ATOM 663 O O . GLU A 1 87 ? -8.627 -17.150 6.034 1.00 97.56 87 GLU A O 1
ATOM 668 N N . GLU A 1 88 ? -10.511 -16.740 4.905 1.00 97.81 88 GLU A N 1
ATOM 669 C CA . GLU A 1 88 ? -10.375 -17.910 4.016 1.00 97.81 88 GLU A CA 1
ATOM 670 C C . GLU A 1 88 ? -9.101 -17.863 3.157 1.00 97.81 88 GLU A C 1
ATOM 672 O O . GLU A 1 88 ? -8.408 -18.869 3.000 1.00 97.81 88 GLU A O 1
ATOM 677 N N . PHE A 1 89 ? -8.764 -16.689 2.612 1.00 98.25 89 PHE A N 1
ATOM 678 C CA . PHE A 1 89 ? -7.536 -16.497 1.840 1.00 98.25 89 PHE A CA 1
ATOM 679 C C . PHE A 1 89 ? -6.305 -16.642 2.736 1.00 98.25 89 PHE A C 1
ATOM 681 O O . PHE A 1 89 ? -5.351 -17.323 2.364 1.00 98.25 89 PHE A O 1
ATOM 688 N N . ILE A 1 90 ? -6.343 -16.026 3.919 1.00 98.44 90 ILE A N 1
ATOM 689 C CA . ILE A 1 90 ? -5.267 -16.062 4.911 1.00 98.44 90 ILE A CA 1
ATOM 690 C C . ILE A 1 90 ? -4.971 -17.511 5.302 1.00 98.44 90 ILE A C 1
ATOM 692 O O . ILE A 1 90 ? -3.832 -17.956 5.155 1.00 98.44 90 ILE A O 1
ATOM 696 N N . ALA A 1 91 ? -5.993 -18.271 5.699 1.00 98.25 91 ALA A N 1
ATOM 697 C CA . ALA A 1 91 ? -5.853 -19.670 6.092 1.00 98.25 91 ALA A CA 1
ATOM 698 C C . ALA A 1 91 ? -5.321 -20.563 4.957 1.00 98.25 91 ALA A C 1
ATOM 700 O O . ALA A 1 91 ? -4.571 -21.502 5.210 1.00 98.25 91 ALA A O 1
ATOM 701 N N . ALA A 1 92 ? -5.693 -20.281 3.705 1.00 98.31 92 ALA A N 1
ATOM 702 C CA . ALA A 1 92 ? -5.315 -21.115 2.566 1.00 98.31 92 ALA A CA 1
ATOM 703 C C . ALA A 1 92 ? -3.970 -20.742 1.913 1.00 98.31 92 ALA A C 1
ATOM 705 O O . ALA A 1 92 ? -3.407 -21.559 1.181 1.00 98.31 92 ALA A O 1
ATOM 706 N N . ARG A 1 93 ? -3.492 -19.499 2.067 1.00 98.00 93 ARG A N 1
ATOM 707 C CA . ARG A 1 93 ? -2.413 -18.935 1.226 1.00 98.00 93 ARG A CA 1
ATOM 708 C C . ARG A 1 93 ? -1.332 -18.188 1.999 1.00 98.00 93 ARG A C 1
ATOM 710 O O . ARG A 1 93 ? -0.421 -17.657 1.367 1.00 98.00 93 ARG A O 1
ATOM 717 N N . THR A 1 94 ? -1.427 -18.118 3.323 1.00 98.38 94 THR A N 1
ATOM 718 C CA . THR A 1 94 ? -0.478 -17.380 4.162 1.00 98.38 94 THR A CA 1
ATOM 719 C C . THR A 1 94 ? -0.051 -18.206 5.372 1.00 98.38 94 THR A C 1
ATOM 721 O O . THR A 1 94 ? -0.595 -19.274 5.640 1.00 98.38 94 THR A O 1
ATOM 724 N N . GLU A 1 95 ? 0.932 -17.697 6.103 1.00 98.12 95 GLU A N 1
ATOM 725 C CA . GLU A 1 95 ? 1.420 -18.246 7.363 1.00 98.12 95 GLU A CA 1
ATOM 726 C C . GLU A 1 95 ? 1.630 -17.107 8.369 1.00 98.12 95 GLU A C 1
ATOM 728 O O . GLU A 1 95 ? 1.653 -15.935 7.993 1.00 98.12 95 GLU A O 1
ATOM 733 N N . ASN A 1 96 ? 1.797 -17.443 9.651 1.00 97.56 96 ASN A N 1
ATOM 734 C CA . ASN A 1 96 ? 2.134 -16.488 10.716 1.00 97.56 96 ASN A CA 1
ATOM 735 C C . ASN A 1 96 ? 1.123 -15.337 10.923 1.00 97.56 96 ASN A C 1
ATOM 737 O O . ASN A 1 96 ? 1.481 -14.288 11.461 1.00 97.56 96 ASN A O 1
ATOM 741 N N . PHE A 1 97 ? -0.152 -15.529 10.561 1.00 98.25 97 PHE A N 1
ATOM 742 C CA . PHE A 1 97 ? -1.194 -14.516 10.771 1.00 98.25 97 PHE A CA 1
ATOM 743 C C . PHE A 1 97 ? -1.385 -14.155 12.251 1.00 98.25 97 PHE A C 1
ATOM 745 O O . PHE A 1 97 ? -1.482 -12.974 12.578 1.00 98.25 97 PHE A O 1
ATOM 752 N N . ASP A 1 98 ? -1.357 -15.136 13.157 1.00 97.94 98 ASP A N 1
ATOM 753 C CA . ASP A 1 98 ? -1.475 -14.875 14.598 1.00 97.94 98 ASP A CA 1
ATOM 754 C C . ASP A 1 98 ? -0.315 -14.022 15.132 1.00 97.94 98 ASP A C 1
ATOM 756 O O . ASP A 1 98 ? -0.522 -13.137 15.961 1.00 97.94 98 ASP A O 1
ATOM 760 N N . ALA A 1 99 ? 0.900 -14.230 14.612 1.00 98.06 99 ALA A N 1
ATOM 761 C CA . ALA A 1 99 ? 2.057 -13.416 14.973 1.00 98.06 99 ALA A CA 1
ATOM 762 C C . ALA A 1 99 ? 1.897 -11.967 14.488 1.00 98.06 99 ALA A C 1
ATOM 764 O O . ALA A 1 99 ? 2.188 -11.037 15.238 1.00 98.06 99 ALA A O 1
ATOM 765 N N . LEU A 1 100 ? 1.383 -11.764 13.267 1.00 98.06 100 LEU A N 1
ATOM 766 C CA . LEU A 1 100 ? 1.047 -10.431 12.761 1.00 98.06 100 LEU A CA 1
ATOM 767 C C . LEU A 1 100 ? -0.033 -9.766 13.623 1.00 98.06 100 LEU A C 1
ATOM 769 O O . LEU A 1 100 ? 0.117 -8.605 13.997 1.00 98.06 100 LEU A O 1
ATOM 773 N N . ARG A 1 101 ? -1.102 -10.500 13.952 1.00 98.19 101 ARG A N 1
ATOM 774 C CA . ARG A 1 101 ? -2.211 -10.017 14.781 1.00 98.19 101 ARG A CA 1
ATOM 775 C C . ARG A 1 101 ? -1.731 -9.529 16.142 1.00 98.19 101 ARG A C 1
ATOM 777 O O . ARG A 1 101 ? -2.151 -8.457 16.567 1.00 98.19 101 ARG A O 1
ATOM 784 N N . GLU A 1 102 ? -0.855 -10.285 16.799 1.00 98.50 102 GLU A N 1
ATOM 785 C CA . GLU A 1 102 ? -0.276 -9.864 18.075 1.00 98.50 102 GLU A CA 1
ATOM 786 C C . GLU A 1 102 ? 0.671 -8.668 17.894 1.00 98.50 102 GLU A C 1
ATOM 788 O O . GLU A 1 102 ? 0.605 -7.715 18.666 1.00 98.50 102 GLU A O 1
ATOM 793 N N . ALA A 1 103 ? 1.491 -8.654 16.838 1.00 97.75 103 ALA A N 1
ATOM 794 C CA . ALA A 1 103 ? 2.441 -7.571 16.580 1.00 97.75 103 ALA A CA 1
ATOM 795 C C . ALA A 1 103 ? 1.774 -6.205 16.336 1.00 97.75 103 ALA A C 1
ATOM 797 O O . ALA A 1 103 ? 2.330 -5.181 16.729 1.00 97.75 103 ALA A O 1
ATOM 798 N N . VAL A 1 104 ? 0.592 -6.170 15.708 1.00 98.44 104 VAL A N 1
ATOM 799 C CA . VAL A 1 104 ? -0.141 -4.915 15.428 1.00 98.44 104 VAL A CA 1
ATOM 800 C C . VAL A 1 104 ? -1.214 -4.591 16.467 1.00 98.44 104 VAL A C 1
ATOM 802 O O . VAL A 1 104 ? -1.941 -3.608 16.330 1.00 98.44 104 VAL A O 1
ATOM 805 N N . LYS A 1 105 ? -1.341 -5.394 17.526 1.00 98.25 105 LYS A N 1
ATOM 806 C CA . LYS A 1 105 ? -2.394 -5.241 18.537 1.00 98.25 105 LYS A CA 1
ATOM 807 C C . LYS A 1 105 ? -2.386 -3.870 19.215 1.00 98.25 105 LYS A C 1
ATOM 809 O O . LYS A 1 105 ? -3.450 -3.307 19.433 1.00 98.25 105 LYS A O 1
ATOM 814 N N . GLU A 1 106 ? -1.208 -3.315 19.479 1.00 98.00 106 GLU A N 1
ATOM 815 C CA . GLU A 1 106 ? -1.052 -1.995 20.109 1.00 98.00 106 GLU A CA 1
ATOM 816 C C . GLU A 1 106 ? -0.968 -0.845 19.088 1.00 98.00 106 GLU A C 1
ATOM 818 O O . GLU A 1 106 ? -0.929 0.324 19.465 1.00 98.00 106 GLU A O 1
ATOM 823 N N . SER A 1 107 ? -0.974 -1.146 17.785 1.00 98.56 107 SER A N 1
ATOM 824 C CA . SER A 1 107 ? -0.977 -0.144 16.713 1.00 98.56 107 SER A CA 1
ATOM 825 C C . SER A 1 107 ? -2.380 0.430 16.490 1.00 98.56 107 SER A C 1
ATOM 827 O O . SER A 1 107 ? -2.932 0.345 15.402 1.00 98.56 107 SER A O 1
ATOM 829 N N . THR A 1 108 ? -3.003 0.980 17.530 1.00 98.81 108 THR A N 1
ATOM 830 C CA . THR A 1 108 ? -4.335 1.594 17.409 1.00 98.81 108 THR A CA 1
ATOM 831 C C . THR A 1 108 ? -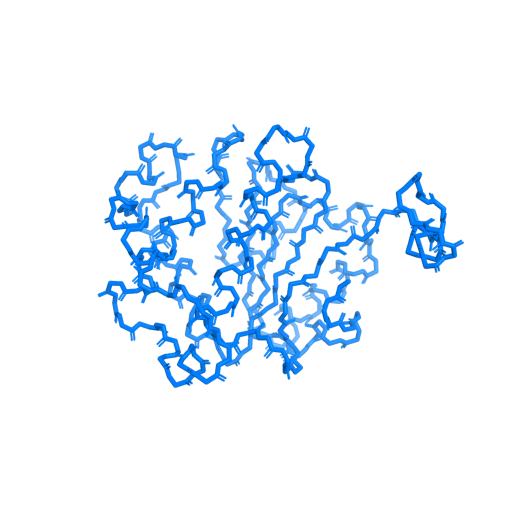4.296 2.824 16.491 1.00 98.81 108 THR A C 1
ATOM 833 O O . THR A 1 108 ? -3.239 3.442 16.346 1.00 98.81 108 THR A O 1
ATOM 836 N N . PRO A 1 109 ? -5.427 3.254 15.898 1.00 98.75 109 PRO A N 1
ATOM 837 C CA . PRO A 1 109 ? -5.483 4.504 15.136 1.00 98.75 109 PRO A CA 1
ATOM 838 C C . PRO A 1 109 ? -4.991 5.722 15.924 1.00 98.75 109 PRO A C 1
ATOM 840 O O . PRO A 1 109 ? -4.296 6.559 15.363 1.00 98.75 109 PRO A O 1
ATOM 843 N N . GLN A 1 110 ? -5.293 5.796 17.225 1.00 98.81 110 GLN A N 1
ATOM 844 C CA . GLN A 1 110 ? -4.825 6.874 18.103 1.00 98.81 110 GLN A CA 1
ATOM 845 C C . GLN A 1 110 ? -3.303 6.847 18.272 1.00 98.81 110 GLN A C 1
ATOM 847 O O . GLN A 1 110 ? -2.654 7.879 18.141 1.00 98.81 110 GLN A O 1
ATOM 852 N N . TRP A 1 111 ? -2.713 5.667 18.482 1.00 98.81 111 TRP A N 1
ATOM 853 C CA . TRP A 1 111 ? -1.256 5.532 18.497 1.00 98.81 111 TRP A CA 1
ATOM 854 C C . TRP A 1 111 ? -0.642 5.898 17.136 1.00 98.81 111 TRP A C 1
ATOM 856 O O . TRP A 1 111 ? 0.382 6.579 17.065 1.00 98.81 111 TRP A O 1
ATOM 866 N N . GLY A 1 112 ? -1.289 5.485 16.044 1.00 98.81 112 GLY A N 1
ATOM 867 C CA . GLY A 1 112 ? -0.909 5.851 14.684 1.00 98.81 112 GLY A CA 1
ATOM 868 C C . GLY A 1 112 ? -0.909 7.363 14.473 1.00 98.81 112 GLY A C 1
ATOM 869 O O . GLY A 1 112 ? 0.049 7.893 13.915 1.0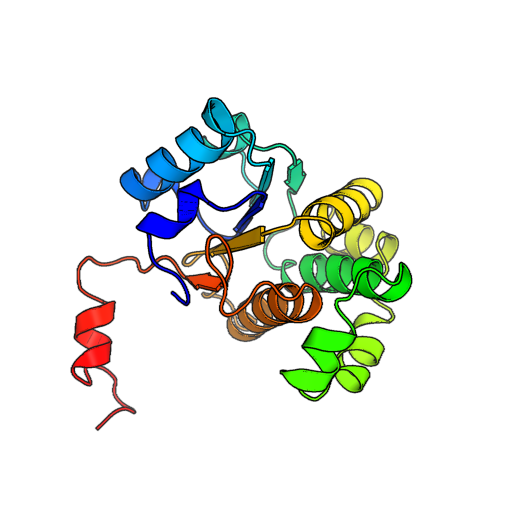0 98.81 112 GLY A O 1
ATOM 870 N N . GLU A 1 113 ? -1.919 8.076 14.960 1.00 98.81 113 GLU A N 1
ATOM 871 C CA . GLU A 1 113 ? -1.984 9.541 14.930 1.00 98.81 113 GLU A CA 1
ATOM 872 C C . GLU A 1 113 ? -0.854 10.178 15.743 1.00 98.81 113 GLU A C 1
ATOM 874 O O . GLU A 1 113 ? -0.119 11.031 15.232 1.00 98.81 113 GLU A O 1
ATOM 879 N N . ASP A 1 114 ? -0.626 9.690 16.961 1.00 98.75 114 ASP A N 1
ATOM 880 C CA . ASP A 1 114 ? 0.438 10.176 17.837 1.00 98.75 114 ASP A CA 1
ATOM 881 C C . ASP A 1 114 ? 1.831 10.000 17.229 1.00 98.75 114 ASP A C 1
ATOM 883 O O . ASP A 1 114 ? 2.693 10.851 17.445 1.00 98.75 114 ASP A O 1
ATOM 887 N N . VAL A 1 115 ? 2.073 8.936 16.451 1.00 98.62 115 VAL A N 1
ATOM 888 C CA . VAL A 1 115 ? 3.380 8.636 15.837 1.00 98.62 115 VAL A CA 1
ATOM 889 C C . VAL A 1 115 ? 3.537 9.255 14.452 1.00 98.62 115 VAL A C 1
ATOM 891 O O . VAL A 1 115 ? 4.591 9.829 14.161 1.00 98.62 115 VAL A O 1
ATOM 894 N N . THR A 1 116 ? 2.499 9.216 13.623 1.00 98.69 116 THR A N 1
ATOM 895 C CA . THR A 1 116 ? 2.561 9.624 12.212 1.00 98.69 116 THR A CA 1
ATOM 896 C C . THR A 1 116 ? 2.080 11.052 11.983 1.00 98.69 116 THR A C 1
ATOM 898 O O . THR A 1 116 ? 2.504 11.687 11.024 1.00 98.69 116 THR A O 1
ATOM 901 N N . GLY A 1 117 ? 1.223 11.589 12.852 1.00 98.69 117 GLY A N 1
ATOM 902 C CA . GLY A 1 117 ? 0.528 12.860 12.642 1.00 98.69 117 GLY A CA 1
ATOM 903 C C . GLY A 1 117 ? -0.637 12.788 11.651 1.00 98.69 117 GLY A C 1
ATOM 904 O O . GLY A 1 117 ? -1.209 13.827 11.334 1.00 98.69 117 GLY A O 1
ATOM 905 N N . VAL A 1 118 ? -0.977 11.600 11.144 1.00 98.81 118 VAL A N 1
ATOM 906 C CA . VAL A 1 118 ? -2.179 11.375 10.334 1.00 98.81 118 VAL A CA 1
ATOM 907 C C . VAL A 1 118 ? -3.371 11.195 11.277 1.00 98.81 118 VAL A C 1
ATOM 909 O O . VAL A 1 118 ? -3.287 10.321 12.136 1.00 98.81 118 VAL A O 1
ATOM 912 N N . PRO A 1 119 ? -4.475 11.952 11.129 1.00 98.88 119 PRO A N 1
ATOM 913 C CA . PRO A 1 119 ? -5.641 11.813 12.001 1.00 98.88 119 PRO A CA 1
ATOM 914 C C . PRO A 1 119 ? -6.152 10.370 12.065 1.00 98.88 119 PRO A C 1
ATOM 916 O O . PRO A 1 119 ? -6.271 9.713 11.026 1.00 98.88 119 PRO A O 1
ATOM 919 N N . ALA A 1 120 ? -6.500 9.887 13.260 1.00 98.88 120 ALA A N 1
ATOM 920 C CA . ALA A 1 120 ? -6.961 8.516 13.475 1.00 98.88 120 ALA A CA 1
ATOM 921 C C . ALA A 1 120 ? -8.153 8.149 12.574 1.00 98.88 120 ALA A C 1
ATOM 923 O O . ALA A 1 120 ? -8.193 7.052 12.018 1.00 98.88 120 ALA A O 1
ATOM 924 N N . GLU A 1 121 ? -9.079 9.087 12.362 1.00 98.75 121 GLU A N 1
ATOM 925 C CA . GLU A 1 121 ? -10.227 8.914 11.463 1.00 98.75 121 GLU A CA 1
ATOM 926 C C . GLU A 1 121 ? -9.805 8.630 10.014 1.00 98.75 121 GLU A C 1
ATOM 928 O O . GLU A 1 121 ? -10.373 7.755 9.365 1.00 98.75 121 GLU A O 1
ATOM 933 N N . MET A 1 122 ? -8.750 9.288 9.522 1.00 98.88 122 MET A N 1
ATOM 934 C CA . MET A 1 122 ? -8.236 9.061 8.172 1.00 98.88 122 MET A CA 1
ATOM 935 C C . MET A 1 122 ? -7.511 7.715 8.060 1.00 98.88 122 MET A C 1
ATOM 937 O O . MET A 1 122 ? -7.543 7.087 7.001 1.00 98.88 122 MET A O 1
ATOM 941 N N . ILE A 1 123 ? -6.866 7.252 9.139 1.00 98.94 123 ILE A N 1
ATOM 942 C CA . ILE A 1 123 ? -6.264 5.910 9.205 1.00 98.94 123 ILE A CA 1
ATOM 943 C C . ILE A 1 123 ? -7.364 4.845 9.121 1.00 98.94 123 ILE A C 1
ATOM 945 O O . ILE A 1 123 ? -7.245 3.899 8.337 1.00 98.94 123 ILE A O 1
ATOM 949 N N . GLU A 1 124 ? -8.444 5.006 9.892 1.00 98.88 124 GLU A N 1
ATOM 950 C CA . GLU A 1 124 ? -9.602 4.110 9.842 1.00 98.88 124 GLU A CA 1
ATOM 951 C C . GLU A 1 124 ? -10.269 4.119 8.461 1.00 98.88 124 GLU A C 1
ATOM 953 O O . GLU A 1 124 ? -10.555 3.052 7.910 1.00 98.88 124 GLU A O 1
ATOM 958 N N . GLU A 1 125 ? -10.463 5.300 7.870 1.00 98.88 125 GLU A N 1
ATOM 959 C CA . GLU A 1 125 ? -11.066 5.443 6.546 1.00 98.88 125 GLU A CA 1
ATOM 960 C C . GLU A 1 125 ? -10.200 4.790 5.463 1.00 98.88 125 GLU A C 1
ATOM 962 O O . GLU A 1 125 ? -10.707 4.035 4.633 1.00 98.88 125 GLU A O 1
ATOM 967 N N . ALA A 1 126 ? -8.881 4.992 5.493 1.00 98.88 126 ALA A N 1
ATOM 968 C CA . ALA A 1 126 ? -7.969 4.354 4.549 1.00 98.88 126 ALA A CA 1
ATOM 969 C C . ALA A 1 126 ? -7.962 2.827 4.694 1.00 98.88 126 ALA A C 1
ATOM 971 O O . ALA A 1 126 ? -7.986 2.113 3.688 1.00 98.88 126 ALA A O 1
ATOM 972 N N . ALA A 1 127 ? -7.978 2.314 5.928 1.00 98.88 127 ALA A N 1
ATOM 973 C CA . ALA A 1 127 ? -8.089 0.885 6.206 1.00 98.88 127 ALA A CA 1
ATOM 974 C C . ALA A 1 127 ? -9.407 0.301 5.673 1.00 98.88 127 ALA A C 1
ATOM 976 O O . ALA A 1 127 ? -9.416 -0.777 5.067 1.00 98.88 127 ALA A O 1
ATOM 977 N N . GLN A 1 128 ? -10.516 1.022 5.843 1.00 98.81 128 GLN A N 1
ATOM 978 C CA . GLN A 1 128 ? -11.819 0.635 5.314 1.00 98.81 128 GLN A CA 1
ATOM 979 C C . GLN A 1 128 ? -11.824 0.641 3.783 1.00 98.81 128 GLN A C 1
ATOM 981 O O . GLN A 1 128 ? -12.160 -0.371 3.170 1.00 98.81 128 GLN A O 1
ATOM 986 N N . VAL A 1 129 ? -11.419 1.748 3.154 1.00 98.81 129 VAL A N 1
ATOM 987 C CA . VAL A 1 129 ? -11.384 1.881 1.690 1.00 98.81 129 VAL A CA 1
ATOM 988 C C . VAL A 1 129 ? -10.524 0.783 1.072 1.00 98.81 129 VAL A C 1
ATOM 990 O O . VAL A 1 129 ? -10.963 0.133 0.127 1.00 98.81 129 VAL A O 1
ATOM 993 N N . TYR A 1 130 ? -9.334 0.538 1.623 1.00 98.81 130 TYR A N 1
ATOM 994 C CA . TYR A 1 130 ? -8.419 -0.474 1.107 1.00 98.81 130 TYR A CA 1
ATOM 995 C C . TYR A 1 130 ? -8.952 -1.907 1.279 1.00 98.81 130 TYR A C 1
ATOM 997 O O . TYR A 1 130 ? -8.913 -2.696 0.336 1.00 98.81 130 TYR A O 1
ATOM 1005 N N . SER A 1 131 ? -9.473 -2.258 2.461 1.00 98.38 131 SER A N 1
ATOM 1006 C CA . SER A 1 131 ? -9.898 -3.637 2.766 1.00 98.38 131 SER A CA 1
ATOM 1007 C C . SER A 1 131 ? -11.226 -4.055 2.142 1.00 98.38 131 SER A C 1
ATOM 1009 O O . SER A 1 131 ? -11.438 -5.244 1.893 1.00 98.38 131 SER A O 1
ATOM 1011 N N . GLN A 1 132 ? -12.119 -3.098 1.885 1.00 97.75 132 GLN A N 1
ATOM 1012 C CA . GLN A 1 132 ? -13.436 -3.366 1.303 1.00 97.75 132 GLN A CA 1
ATOM 1013 C C . GLN A 1 132 ? -13.429 -3.398 -0.231 1.00 97.75 132 GLN A C 1
ATOM 1015 O O . GLN A 1 132 ? -14.440 -3.755 -0.831 1.00 97.75 132 GLN A O 1
ATOM 1020 N N . ALA A 1 133 ? -12.312 -3.053 -0.871 1.00 97.12 133 ALA A N 1
ATOM 1021 C CA . ALA A 1 133 ? -12.175 -3.115 -2.320 1.00 97.12 133 ALA A CA 1
ATOM 1022 C C . ALA A 1 133 ? -12.262 -4.558 -2.844 1.00 97.12 133 ALA A C 1
ATOM 1024 O O . ALA A 1 133 ? -11.647 -5.476 -2.290 1.00 97.12 133 ALA A O 1
ATOM 1025 N N . GLY A 1 134 ? -12.954 -4.757 -3.969 1.00 95.31 134 GLY A N 1
ATOM 1026 C CA . GLY A 1 134 ? -12.910 -6.013 -4.718 1.00 95.31 134 GLY A CA 1
ATOM 1027 C C . GLY A 1 134 ? -11.503 -6.307 -5.249 1.00 95.31 134 GLY A C 1
ATOM 1028 O O . GLY A 1 134 ? -11.063 -7.463 -5.262 1.00 95.31 134 GLY A O 1
ATOM 1029 N N . SER A 1 135 ? -10.753 -5.259 -5.607 1.00 97.69 135 SER A N 1
ATOM 1030 C CA . SER A 1 135 ? -9.336 -5.315 -5.976 1.00 97.69 135 SER A CA 1
ATOM 1031 C C . SER A 1 135 ? -8.591 -4.047 -5.540 1.00 97.69 135 SER A C 1
ATOM 1033 O O . SER A 1 135 ? -9.021 -2.929 -5.826 1.00 97.69 135 SER A O 1
ATOM 1035 N N . ALA A 1 136 ? -7.465 -4.214 -4.843 1.00 98.50 136 ALA A N 1
ATOM 1036 C CA . ALA A 1 136 ? -6.591 -3.106 -4.473 1.00 98.50 136 ALA A CA 1
ATOM 1037 C C . ALA A 1 136 ? -5.136 -3.385 -4.851 1.00 98.50 136 ALA A C 1
ATOM 1039 O O . ALA A 1 136 ? -4.600 -4.449 -4.532 1.00 98.50 136 ALA A O 1
ATOM 1040 N N . ALA A 1 137 ? -4.487 -2.414 -5.490 1.00 98.62 137 ALA A N 1
ATOM 1041 C CA . ALA A 1 137 ? -3.097 -2.496 -5.917 1.00 98.62 137 ALA A CA 1
ATOM 1042 C C . ALA A 1 137 ? -2.238 -1.460 -5.180 1.00 98.62 137 ALA A C 1
ATOM 1044 O O . ALA A 1 137 ? -2.567 -0.273 -5.137 1.00 98.62 137 ALA A O 1
ATOM 1045 N N . ILE A 1 138 ? -1.123 -1.917 -4.608 1.00 98.88 138 ILE A N 1
ATOM 1046 C CA . ILE A 1 138 ? -0.149 -1.082 -3.898 1.00 98.88 138 ILE A CA 1
ATOM 1047 C C . ILE A 1 138 ? 1.007 -0.735 -4.837 1.00 98.88 138 ILE A C 1
ATOM 1049 O O . ILE A 1 138 ? 1.567 -1.628 -5.473 1.00 98.88 138 ILE A O 1
ATOM 1053 N N . PHE A 1 139 ? 1.426 0.529 -4.863 1.00 98.75 139 PHE A N 1
ATOM 1054 C CA . PHE A 1 139 ? 2.551 1.026 -5.652 1.00 98.75 139 PHE A CA 1
ATOM 1055 C C . PHE A 1 139 ? 3.509 1.839 -4.787 1.00 98.75 139 PHE A C 1
ATOM 1057 O O . PHE A 1 139 ? 3.090 2.710 -4.027 1.00 98.75 139 PHE A O 1
ATOM 1064 N N . TRP A 1 140 ? 4.807 1.590 -4.947 1.00 98.44 140 TRP A N 1
ATOM 1065 C CA . TRP A 1 140 ? 5.855 2.380 -4.303 1.00 98.44 140 TRP A CA 1
ATOM 1066 C C . TRP A 1 140 ? 7.111 2.453 -5.160 1.00 98.44 140 TRP A C 1
ATOM 1068 O O . TRP A 1 140 ? 7.274 1.676 -6.097 1.00 98.44 140 TRP A O 1
ATOM 1078 N N . ALA A 1 141 ? 8.004 3.385 -4.841 1.00 96.81 141 ALA A N 1
ATOM 1079 C CA . ALA A 1 141 ? 9.326 3.487 -5.451 1.00 96.81 141 ALA A CA 1
ATOM 1080 C C . ALA A 1 141 ? 10.390 3.605 -4.347 1.00 96.81 141 ALA A C 1
ATOM 1082 O O . ALA A 1 141 ? 10.372 2.845 -3.384 1.00 96.81 141 ALA A O 1
ATOM 1083 N N . MET A 1 142 ? 11.336 4.537 -4.465 1.00 95.44 142 MET A N 1
ATOM 1084 C CA . MET A 1 142 ? 12.449 4.641 -3.515 1.00 95.44 142 MET A CA 1
ATOM 1085 C C . MET A 1 142 ? 12.074 5.280 -2.170 1.00 95.44 142 MET A C 1
ATOM 1087 O O . MET A 1 142 ? 12.806 5.105 -1.199 1.00 95.44 142 MET A O 1
ATOM 1091 N N . GLY A 1 143 ? 10.946 5.996 -2.088 1.00 93.88 143 GLY A N 1
ATOM 1092 C CA . GLY A 1 143 ? 10.605 6.827 -0.928 1.00 93.88 143 GLY A CA 1
ATOM 1093 C C . GLY A 1 143 ? 10.433 6.057 0.382 1.00 93.88 143 GLY A C 1
ATOM 1094 O O . GLY A 1 143 ? 10.636 6.637 1.440 1.00 93.88 143 GLY A O 1
ATOM 1095 N N . ILE A 1 144 ? 10.141 4.753 0.314 1.00 95.00 144 ILE A N 1
ATOM 1096 C CA . ILE A 1 144 ? 10.042 3.891 1.499 1.00 95.00 144 ILE A CA 1
ATOM 1097 C C . ILE A 1 144 ? 11.227 2.935 1.681 1.00 95.00 144 ILE A C 1
ATOM 1099 O O . ILE A 1 144 ? 11.257 2.225 2.677 1.00 95.00 144 ILE A O 1
ATOM 1103 N N . THR A 1 145 ? 12.186 2.859 0.750 1.00 96.19 145 THR A N 1
ATOM 1104 C CA . THR A 1 145 ? 13.176 1.759 0.724 1.00 96.19 145 THR A CA 1
ATOM 1105 C C . THR A 1 145 ? 14.600 2.162 1.103 1.00 96.19 145 THR A C 1
ATOM 1107 O O . THR A 1 145 ? 15.467 1.297 1.161 1.00 96.19 145 THR A O 1
ATOM 1110 N N . GLN A 1 146 ? 14.882 3.451 1.303 1.00 94.25 146 GLN A N 1
ATOM 1111 C CA . GLN A 1 146 ? 16.255 3.956 1.485 1.00 94.25 146 GLN A CA 1
ATOM 1112 C C . GLN A 1 146 ? 16.659 4.189 2.952 1.00 94.25 146 GLN A C 1
ATOM 1114 O O . GLN A 1 146 ? 17.761 4.667 3.210 1.00 94.25 146 GLN A O 1
ATOM 1119 N N . SER A 1 147 ? 15.790 3.858 3.911 1.00 93.56 147 SER A N 1
ATOM 1120 C CA . SER A 1 147 ? 16.091 3.914 5.347 1.00 93.56 147 SER A CA 1
ATOM 1121 C C . SER A 1 147 ? 16.492 2.540 5.900 1.00 93.56 147 SER A C 1
ATOM 1123 O O . SER A 1 147 ? 16.331 1.516 5.233 1.00 93.56 147 SER A O 1
ATOM 1125 N N . SER A 1 148 ? 16.958 2.501 7.153 1.00 94.25 148 SER A N 1
ATOM 1126 C CA . SER A 1 148 ? 17.221 1.250 7.886 1.00 94.25 148 SER A CA 1
ATOM 1127 C C . SER A 1 148 ? 15.982 0.360 8.040 1.00 94.25 148 SER A C 1
ATOM 1129 O O . SER A 1 148 ? 16.127 -0.845 8.195 1.00 94.25 148 SER A O 1
ATOM 1131 N N . HIS A 1 149 ? 14.784 0.945 7.949 1.00 94.69 149 HIS A N 1
ATOM 1132 C CA . HIS A 1 149 ? 13.492 0.257 8.028 1.00 94.69 149 HIS A CA 1
ATOM 1133 C C . HIS A 1 149 ? 12.855 0.028 6.650 1.00 94.69 149 HIS A C 1
ATOM 1135 O O . HIS A 1 149 ? 11.668 -0.271 6.543 1.00 94.69 149 HIS A O 1
ATOM 1141 N N . GLY A 1 150 ? 13.622 0.168 5.562 1.00 96.62 150 GLY A N 1
ATOM 1142 C CA . GLY A 1 150 ? 13.073 0.046 4.214 1.00 96.62 150 GLY A CA 1
ATOM 1143 C C . GLY A 1 150 ? 12.506 -1.340 3.896 1.00 96.62 150 GLY A C 1
ATOM 1144 O O . GLY A 1 150 ? 11.517 -1.453 3.173 1.00 96.62 150 GLY A O 1
ATOM 1145 N N . VAL A 1 151 ? 13.098 -2.392 4.468 1.00 97.62 151 VAL A N 1
ATOM 1146 C CA . VAL A 1 151 ? 12.574 -3.763 4.366 1.00 97.62 151 VAL A CA 1
ATOM 1147 C C . VAL A 1 151 ? 11.272 -3.900 5.152 1.00 97.62 151 VAL A C 1
ATOM 1149 O O . VAL A 1 151 ? 10.303 -4.435 4.616 1.00 97.62 151 VAL A O 1
ATOM 1152 N N . ASP A 1 152 ? 11.225 -3.352 6.367 1.00 97.88 152 ASP A N 1
ATOM 1153 C CA . ASP A 1 152 ? 10.045 -3.393 7.238 1.00 97.88 152 ASP A CA 1
ATOM 1154 C C . ASP A 1 152 ? 8.844 -2.702 6.574 1.00 97.88 152 ASP A C 1
ATOM 1156 O O . ASP A 1 152 ? 7.735 -3.233 6.577 1.00 97.88 152 ASP A O 1
ATOM 1160 N N . ASN A 1 153 ? 9.071 -1.565 5.905 1.00 98.00 153 ASN A N 1
ATOM 1161 C CA . ASN A 1 153 ? 8.045 -0.870 5.123 1.00 98.00 153 ASN A CA 1
ATOM 1162 C C . ASN A 1 153 ? 7.454 -1.762 4.022 1.00 98.00 153 ASN A C 1
ATOM 1164 O O . ASN A 1 153 ? 6.236 -1.855 3.863 1.00 98.00 153 ASN A O 1
ATOM 1168 N N . VAL A 1 154 ? 8.316 -2.436 3.255 1.00 98.31 154 VAL A N 1
ATOM 1169 C CA . VAL A 1 154 ? 7.877 -3.326 2.170 1.00 98.31 154 VAL A CA 1
ATOM 1170 C C . VAL A 1 154 ? 7.131 -4.543 2.724 1.00 98.31 154 VAL A C 1
ATOM 1172 O O . VAL A 1 154 ? 6.127 -4.954 2.142 1.00 98.31 154 VAL A O 1
ATOM 1175 N N . GLN A 1 155 ? 7.570 -5.092 3.859 1.00 98.12 155 GLN A N 1
ATOM 1176 C CA . GLN A 1 155 ? 6.872 -6.185 4.538 1.00 98.12 155 GLN A CA 1
ATOM 1177 C C . GLN A 1 155 ? 5.494 -5.753 5.050 1.00 98.12 155 GLN A C 1
ATOM 1179 O O . GLN A 1 155 ? 4.524 -6.479 4.844 1.00 98.12 155 GLN A O 1
ATOM 1184 N N . ALA A 1 156 ? 5.365 -4.559 5.631 1.00 98.44 156 ALA A N 1
ATOM 1185 C CA . ALA A 1 156 ? 4.080 -4.030 6.083 1.00 98.44 156 ALA A CA 1
ATOM 1186 C C . ALA A 1 156 ? 3.081 -3.853 4.920 1.00 98.44 156 ALA A C 1
ATOM 1188 O O . ALA A 1 156 ? 1.914 -4.230 5.040 1.00 98.44 156 ALA A O 1
ATOM 1189 N N . LEU A 1 157 ? 3.540 -3.376 3.755 1.00 98.62 157 LEU A N 1
ATOM 1190 C CA . LEU A 1 157 ? 2.712 -3.315 2.542 1.00 98.62 157 LEU A CA 1
ATOM 1191 C C . LEU A 1 157 ? 2.287 -4.703 2.048 1.00 98.62 157 LEU A C 1
ATOM 1193 O O . LEU A 1 157 ? 1.127 -4.902 1.684 1.00 98.62 157 LEU A O 1
ATOM 1197 N N . ALA A 1 158 ? 3.210 -5.668 2.041 1.00 98.44 158 ALA A N 1
ATOM 1198 C CA . ALA A 1 158 ? 2.895 -7.047 1.679 1.00 98.44 158 ALA A CA 1
ATOM 1199 C C . ALA A 1 158 ? 1.860 -7.656 2.635 1.00 98.44 158 ALA A C 1
ATOM 120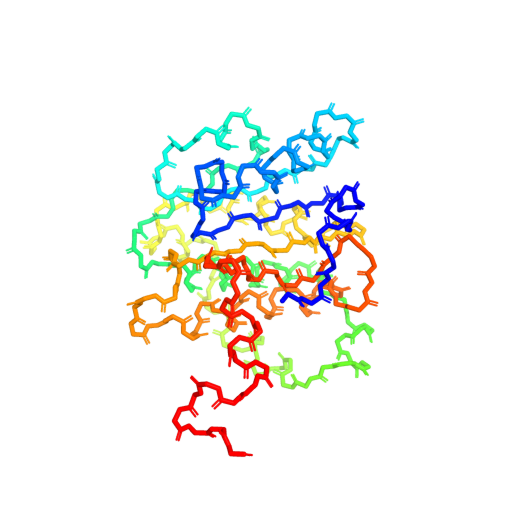1 O O . ALA A 1 158 ? 0.902 -8.272 2.171 1.00 98.44 158 ALA A O 1
ATOM 1202 N N . ASN A 1 159 ? 1.992 -7.410 3.940 1.00 98.50 159 ASN A N 1
ATOM 1203 C CA . ASN A 1 159 ? 1.037 -7.857 4.947 1.00 98.50 159 ASN A CA 1
ATOM 1204 C C . ASN A 1 159 ? -0.358 -7.275 4.700 1.00 98.50 159 ASN A C 1
ATOM 1206 O O . ASN A 1 159 ? -1.321 -8.034 4.707 1.00 98.50 159 ASN A O 1
ATOM 1210 N N . LEU A 1 160 ? -0.495 -5.979 4.397 1.00 98.31 160 LEU A N 1
ATOM 1211 C CA . LEU A 1 160 ? -1.796 -5.390 4.045 1.00 98.31 160 LEU A CA 1
ATOM 1212 C C . LEU A 1 160 ? -2.435 -6.068 2.825 1.00 98.31 160 LEU A C 1
ATOM 1214 O O . LEU A 1 160 ? -3.621 -6.412 2.853 1.00 98.31 160 LEU A O 1
ATOM 1218 N N . ALA A 1 161 ? -1.658 -6.300 1.766 1.00 98.56 161 ALA A N 1
ATOM 1219 C CA . ALA A 1 161 ? -2.160 -6.971 0.571 1.00 98.56 161 ALA A CA 1
ATOM 1220 C C . ALA A 1 161 ? -2.559 -8.431 0.846 1.00 98.56 161 ALA A C 1
ATOM 1222 O O . ALA A 1 161 ? -3.594 -8.882 0.358 1.00 98.56 161 ALA A O 1
ATOM 1223 N N . LEU A 1 162 ? -1.797 -9.164 1.662 1.00 98.56 162 LEU A N 1
ATOM 1224 C CA . LEU A 1 162 ? -2.129 -10.536 2.062 1.00 98.56 162 LEU A CA 1
ATOM 1225 C C . LEU A 1 162 ? -3.362 -10.587 2.977 1.00 98.56 162 LEU A C 1
ATOM 1227 O O . LEU A 1 162 ? -4.263 -11.386 2.723 1.00 98.56 162 LEU A O 1
ATOM 1231 N N . LEU A 1 163 ? -3.461 -9.686 3.963 1.00 98.12 163 LEU A N 1
ATOM 1232 C CA . LEU A 1 163 ? -4.615 -9.548 4.865 1.00 98.12 163 LEU A CA 1
ATOM 1233 C C . LEU A 1 163 ? -5.929 -9.351 4.105 1.00 98.12 163 LEU A C 1
ATOM 1235 O O . LEU A 1 163 ? -6.990 -9.777 4.555 1.00 98.12 163 LEU A O 1
ATOM 1239 N N . THR A 1 164 ? -5.861 -8.691 2.953 1.00 98.44 164 THR A N 1
ATOM 1240 C CA . THR A 1 164 ? -7.026 -8.310 2.147 1.00 98.44 164 THR A CA 1
ATOM 1241 C C . THR A 1 164 ? -7.222 -9.192 0.911 1.00 98.44 164 THR A C 1
ATOM 1243 O O . THR A 1 164 ? -8.109 -8.929 0.097 1.00 98.44 164 THR A O 1
ATOM 1246 N N . GLY A 1 165 ? -6.434 -10.265 0.756 1.00 98.06 165 GLY A N 1
ATOM 1247 C CA . GLY A 1 165 ? -6.529 -11.173 -0.392 1.00 98.06 165 GLY A CA 1
ATOM 1248 C C . GLY A 1 165 ? -6.221 -10.499 -1.735 1.00 98.06 165 GLY A C 1
ATOM 1249 O O . GLY A 1 165 ? -6.757 -10.882 -2.776 1.00 98.06 165 GLY A O 1
ATOM 1250 N N . ASN A 1 166 ? -5.385 -9.461 -1.723 1.00 98.25 166 ASN A N 1
ATOM 1251 C CA . ASN A 1 166 ? -4.958 -8.683 -2.883 1.00 98.25 166 ASN A CA 1
ATOM 1252 C C . ASN A 1 166 ? -3.648 -9.215 -3.480 1.00 98.25 166 ASN A C 1
ATOM 1254 O O . ASN A 1 166 ? -2.734 -8.457 -3.788 1.00 98.25 166 ASN A O 1
ATOM 1258 N N . PHE A 1 167 ? -3.570 -10.537 -3.654 1.00 95.88 167 PHE A N 1
ATOM 1259 C CA . PHE A 1 167 ? -2.448 -11.238 -4.274 1.00 95.88 167 PHE A CA 1
ATOM 1260 C C . PHE A 1 167 ? -2.950 -12.311 -5.243 1.00 95.88 167 PHE A C 1
ATOM 1262 O O . PHE A 1 167 ? -3.876 -13.058 -4.931 1.00 95.88 167 PHE A O 1
ATOM 1269 N N . GLY A 1 168 ? -2.307 -12.422 -6.409 1.00 94.88 168 GLY A N 1
ATOM 1270 C CA . GLY A 1 168 ? -2.614 -13.467 -7.392 1.00 94.88 168 GLY A CA 1
ATOM 1271 C C . GLY A 1 168 ? -3.914 -13.257 -8.178 1.00 94.88 168 GLY A C 1
ATOM 1272 O O . GLY A 1 168 ? -4.409 -14.209 -8.777 1.00 94.88 168 GLY A O 1
ATOM 1273 N N . LYS A 1 169 ? -4.462 -12.033 -8.196 1.00 95.94 169 LYS A N 1
ATOM 1274 C CA . LYS A 1 169 ? -5.629 -11.652 -9.012 1.00 95.94 169 LYS A CA 1
ATOM 1275 C C . LYS A 1 169 ? -5.375 -10.349 -9.796 1.00 95.94 169 LYS A C 1
ATOM 1277 O O . LYS A 1 169 ? -4.524 -9.557 -9.377 1.00 95.94 169 LYS A O 1
ATOM 1282 N N . PRO A 1 170 ? -6.084 -10.097 -10.911 1.00 97.75 170 PRO A N 1
ATOM 1283 C CA . PRO A 1 170 ? -5.962 -8.848 -11.669 1.00 97.75 170 PRO A CA 1
ATOM 1284 C C . PRO A 1 170 ? -6.322 -7.607 -10.840 1.00 97.75 170 PRO A C 1
ATOM 1286 O O . PRO A 1 170 ? -7.116 -7.697 -9.903 1.00 97.75 170 PRO A O 1
ATOM 1289 N N . GLY A 1 171 ? -5.743 -6.451 -11.184 1.00 97.25 171 GLY A N 1
ATOM 1290 C CA . GLY A 1 171 ? -6.025 -5.178 -10.502 1.00 97.25 171 GLY A CA 1
ATOM 1291 C C . GLY A 1 171 ? -5.548 -5.121 -9.046 1.00 97.25 171 GLY A C 1
ATOM 1292 O O . GLY A 1 171 ? -6.043 -4.309 -8.270 1.00 97.25 171 GLY A O 1
ATOM 1293 N N . SER A 1 172 ? -4.626 -6.004 -8.649 1.00 98.25 172 SER A N 1
ATOM 1294 C CA . SER A 1 172 ? -4.174 -6.120 -7.262 1.00 98.25 172 SER A CA 1
ATOM 1295 C C . SER A 1 172 ? -2.648 -6.162 -7.134 1.00 98.25 172 SER A C 1
ATOM 1297 O O . SER A 1 172 ? -1.922 -5.693 -8.017 1.00 98.25 172 SER A O 1
ATOM 1299 N N . GLY A 1 173 ? -2.160 -6.693 -6.017 1.00 98.06 173 GLY A N 1
ATOM 1300 C CA . GLY A 1 173 ? -0.756 -6.977 -5.808 1.00 98.06 173 GLY A CA 1
ATOM 1301 C C . GLY A 1 173 ? 0.036 -5.824 -5.212 1.00 98.06 173 GLY A C 1
ATOM 1302 O O . GLY A 1 173 ? -0.444 -4.716 -4.962 1.00 98.06 173 GLY A O 1
ATOM 1303 N N . VAL A 1 174 ? 1.307 -6.134 -5.000 1.00 98.25 174 VAL A N 1
ATOM 1304 C CA . VAL A 1 174 ? 2.353 -5.222 -4.555 1.00 98.25 174 VAL A CA 1
ATOM 1305 C C . VAL A 1 174 ? 3.291 -4.927 -5.728 1.00 98.25 174 VAL A C 1
ATOM 1307 O O . VAL A 1 174 ? 3.875 -5.828 -6.348 1.00 98.25 174 VAL A O 1
ATOM 1310 N N . ASN A 1 175 ? 3.394 -3.652 -6.091 1.00 98.38 175 ASN A N 1
ATOM 1311 C CA . ASN A 1 175 ? 3.977 -3.207 -7.349 1.00 98.38 175 ASN A CA 1
ATOM 1312 C C . ASN A 1 175 ? 5.108 -2.188 -7.103 1.00 98.38 175 ASN A C 1
ATOM 1314 O O . ASN A 1 175 ? 4.895 -0.983 -7.249 1.00 98.38 175 ASN A O 1
ATOM 1318 N N . PRO A 1 176 ? 6.333 -2.651 -6.760 1.00 97.81 176 PRO A N 1
ATOM 1319 C CA . PRO A 1 176 ? 7.508 -1.787 -6.711 1.00 97.81 176 PRO A CA 1
ATOM 1320 C C . PRO A 1 176 ? 7.824 -1.260 -8.110 1.00 97.81 176 PRO A C 1
ATOM 1322 O O . PRO A 1 176 ? 8.208 -2.021 -9.007 1.00 97.81 176 PRO A O 1
ATOM 1325 N N . LEU A 1 177 ? 7.687 0.049 -8.280 1.00 97.25 177 LEU A N 1
ATOM 1326 C CA . LEU A 1 177 ? 7.996 0.774 -9.498 1.00 97.25 177 LEU A CA 1
ATOM 1327 C C . LEU A 1 177 ? 9.512 0.910 -9.624 1.00 97.25 177 LEU A C 1
ATOM 1329 O O . LEU A 1 177 ? 10.164 1.708 -8.947 1.00 97.25 177 LEU A O 1
ATOM 1333 N N . ARG A 1 178 ? 10.090 0.082 -10.493 1.00 95.81 178 ARG A N 1
ATOM 1334 C CA . ARG A 1 178 ? 11.522 0.102 -10.794 1.00 95.81 178 ARG A CA 1
ATOM 1335 C C . ARG A 1 178 ? 11.905 1.422 -11.476 1.00 95.81 178 ARG A C 1
ATOM 1337 O O . ARG A 1 178 ? 11.148 1.939 -12.289 1.00 95.81 178 ARG A O 1
ATOM 1344 N N . GLY A 1 179 ? 13.068 1.969 -11.120 1.00 93.31 179 GLY A N 1
ATOM 1345 C CA . GLY A 1 179 ? 13.511 3.288 -11.590 1.00 93.31 179 GLY A CA 1
ATOM 1346 C C . GLY A 1 179 ? 14.109 3.273 -12.997 1.00 93.31 179 GLY A C 1
ATOM 1347 O O . GLY A 1 179 ? 13.548 3.846 -13.921 1.00 93.31 179 GLY A O 1
ATOM 1348 N N . GLN A 1 180 ? 15.267 2.629 -13.162 1.00 96.50 180 GLN A N 1
ATOM 1349 C CA . GLN A 1 180 ? 15.981 2.609 -14.443 1.00 96.50 180 GLN A CA 1
ATOM 1350 C C . GLN A 1 180 ? 15.312 1.664 -15.448 1.00 96.50 180 GLN A C 1
ATOM 1352 O O . GLN A 1 180 ? 14.786 0.617 -15.067 1.00 96.50 180 GLN A O 1
ATOM 1357 N N . ASN A 1 181 ? 15.409 2.004 -16.736 1.00 95.88 181 ASN A N 1
ATOM 1358 C CA . ASN A 1 181 ? 14.779 1.290 -17.852 1.00 95.88 181 ASN A CA 1
ATOM 1359 C C . ASN A 1 181 ? 15.023 -0.230 -17.853 1.00 95.88 181 ASN A C 1
ATOM 1361 O O . ASN A 1 181 ? 14.140 -0.982 -18.251 1.00 95.88 181 ASN A O 1
ATOM 1365 N N . ASN A 1 182 ? 16.203 -0.674 -17.409 1.00 97.31 182 ASN A N 1
ATOM 1366 C CA . ASN A 1 182 ? 16.588 -2.081 -17.413 1.00 97.31 182 ASN A CA 1
ATOM 1367 C C . ASN A 1 182 ? 17.134 -2.572 -16.062 1.00 97.31 182 ASN A C 1
ATOM 1369 O O . ASN A 1 182 ? 17.885 -3.540 -16.026 1.00 97.31 182 ASN A O 1
ATOM 1373 N N . VAL A 1 183 ? 16.779 -1.936 -14.932 1.00 97.12 183 VAL A N 1
ATOM 1374 C CA . VAL A 1 183 ? 17.209 -2.461 -13.615 1.00 97.12 183 VAL A CA 1
ATOM 1375 C C . VAL A 1 183 ? 16.621 -3.845 -13.346 1.00 97.12 183 VAL A C 1
ATOM 1377 O O . VAL A 1 183 ? 17.283 -4.675 -12.740 1.00 97.12 183 VAL A O 1
ATOM 1380 N N . GLN A 1 184 ? 15.406 -4.115 -13.839 1.00 96.81 184 GLN A N 1
ATOM 1381 C CA . GLN A 1 184 ? 14.814 -5.447 -13.743 1.00 96.81 184 GLN A CA 1
ATOM 1382 C C . GLN A 1 184 ? 15.647 -6.462 -14.535 1.00 96.81 184 GLN A C 1
ATOM 1384 O O . GLN A 1 184 ? 16.130 -7.414 -13.937 1.00 96.81 184 GLN A O 1
ATOM 1389 N N . GLY A 1 185 ? 15.932 -6.193 -15.815 1.00 97.50 185 GLY A N 1
ATOM 1390 C CA . GLY A 1 185 ? 16.748 -7.088 -16.639 1.00 97.50 185 GLY A CA 1
ATOM 1391 C C . GLY A 1 185 ? 18.182 -7.249 -16.129 1.00 97.50 185 GLY A C 1
ATOM 1392 O O . GLY A 1 185 ? 18.732 -8.340 -16.193 1.00 97.50 185 GLY A O 1
ATOM 1393 N N . ALA A 1 186 ? 18.789 -6.206 -15.554 1.00 97.06 186 ALA A N 1
ATOM 1394 C CA . ALA A 1 186 ? 20.099 -6.324 -14.916 1.00 97.06 186 ALA A CA 1
ATOM 1395 C C . ALA A 1 186 ? 20.071 -7.299 -13.725 1.00 97.06 186 ALA A C 1
ATOM 1397 O O . ALA A 1 186 ? 20.967 -8.130 -13.602 1.00 97.06 186 ALA A O 1
ATOM 1398 N N . CYS A 1 187 ? 19.038 -7.235 -12.876 1.00 95.88 187 CYS A N 1
ATOM 1399 C CA . CYS A 1 187 ? 18.845 -8.214 -11.806 1.00 95.88 187 CYS A CA 1
ATOM 1400 C C . CYS A 1 187 ? 18.578 -9.621 -12.359 1.00 95.88 187 CYS A C 1
ATOM 1402 O O . CYS A 1 187 ? 19.159 -10.577 -11.854 1.00 95.88 187 CYS A O 1
ATOM 1404 N N . ASP A 1 188 ? 17.747 -9.742 -13.398 1.00 96.06 188 ASP A N 1
ATOM 1405 C CA . ASP A 1 188 ? 17.391 -11.027 -14.016 1.00 96.06 188 ASP A CA 1
ATOM 1406 C C . ASP A 1 188 ? 18.623 -11.746 -14.597 1.00 96.06 188 ASP A C 1
ATOM 1408 O O . ASP A 1 188 ? 18.693 -12.971 -14.585 1.00 96.06 188 ASP A O 1
ATOM 1412 N N . MET A 1 189 ? 19.621 -10.985 -15.056 1.00 96.69 189 MET A N 1
ATOM 1413 C CA . MET A 1 189 ? 20.878 -11.499 -15.610 1.00 96.69 189 MET A CA 1
ATOM 1414 C C . MET A 1 189 ? 21.985 -11.703 -14.558 1.00 96.69 189 MET A C 1
ATOM 1416 O O . MET A 1 189 ? 23.150 -11.836 -14.926 1.00 96.69 189 MET A O 1
ATOM 1420 N N . GLY A 1 190 ? 21.659 -11.686 -13.260 1.00 95.88 190 GLY A N 1
ATOM 1421 C CA . GLY A 1 190 ? 22.646 -11.895 -12.193 1.00 95.88 190 GLY A CA 1
ATOM 1422 C C . GLY A 1 190 ? 23.571 -10.698 -11.952 1.00 95.88 190 GLY A C 1
ATOM 1423 O O . GLY A 1 190 ? 24.667 -10.849 -11.426 1.00 95.88 190 GLY A O 1
ATOM 1424 N N . GLY A 1 191 ? 23.150 -9.477 -12.299 1.00 94.94 191 GLY A N 1
ATOM 1425 C CA . GLY A 1 191 ? 23.892 -8.236 -12.031 1.00 94.94 191 GLY A CA 1
ATOM 1426 C C . GLY A 1 191 ? 23.949 -7.833 -10.548 1.00 94.94 191 GLY A C 1
ATOM 1427 O O . GLY A 1 191 ? 23.971 -6.643 -10.238 1.00 94.94 191 GLY A O 1
ATOM 1428 N N . LEU A 1 192 ? 23.914 -8.802 -9.630 1.00 95.81 192 LEU A N 1
ATOM 1429 C CA . LEU A 1 192 ? 23.905 -8.631 -8.181 1.00 95.81 192 LEU A CA 1
ATOM 1430 C C . LEU A 1 192 ? 25.038 -9.470 -7.565 1.00 95.81 192 LEU A C 1
ATOM 1432 O O . LEU A 1 192 ? 25.237 -10.608 -7.976 1.00 95.81 192 LEU A O 1
ATOM 1436 N N . PRO A 1 193 ? 25.756 -8.971 -6.542 1.00 95.12 193 PRO A N 1
ATOM 1437 C CA . PRO A 1 193 ? 26.933 -9.653 -5.986 1.00 95.12 193 PRO A CA 1
ATOM 1438 C C . PRO A 1 193 ? 26.616 -10.971 -5.257 1.00 95.12 193 PRO A C 1
ATOM 1440 O O . PRO A 1 193 ? 27.526 -11.694 -4.864 1.00 95.12 193 PRO A O 1
ATOM 1443 N N . ASN A 1 194 ? 25.337 -11.259 -5.029 1.00 93.56 194 ASN A N 1
ATOM 1444 C CA . ASN A 1 194 ? 24.832 -12.408 -4.284 1.00 93.56 194 ASN A CA 1
ATOM 1445 C C . ASN A 1 194 ? 23.936 -13.328 -5.130 1.00 93.56 194 ASN A C 1
ATOM 1447 O O . ASN A 1 194 ? 23.262 -14.189 -4.568 1.00 93.56 194 ASN A O 1
ATOM 1451 N N . VAL A 1 195 ? 23.896 -13.129 -6.450 1.00 85.50 195 VAL A N 1
ATOM 1452 C CA . VAL A 1 195 ? 23.170 -13.980 -7.397 1.00 85.50 195 VAL A CA 1
ATOM 1453 C C . VAL A 1 195 ? 24.188 -14.454 -8.434 1.00 85.50 195 VAL A C 1
ATOM 1455 O O . VAL A 1 195 ? 24.727 -13.633 -9.170 1.00 85.50 195 VAL A O 1
ATOM 1458 N N . LEU A 1 196 ? 24.492 -15.756 -8.431 1.00 63.12 196 LEU A N 1
ATOM 1459 C CA . LEU A 1 196 ? 25.369 -16.437 -9.393 1.00 63.12 196 LEU A CA 1
ATOM 1460 C C . LEU A 1 196 ? 24.540 -17.345 -10.299 1.00 63.12 196 LEU A C 1
ATOM 1462 O O . LEU A 1 196 ? 23.619 -18.001 -9.759 1.00 63.12 196 LEU A O 1
#

Foldseek 3Di:
DQDDLVLQLVALEEEEEADLCCVQPVVSLVSNLCSCPVVVRAYEYEDLDDHPCVVSHPHYFRFDQPCLLLLLLQLVLLCVVVVLFPVVLCVVPHPCVVVSNVVSPPSHLVVSCVHTVGHSVSSNVVSCSLQVTPEYAYEHECRQQPDPCSVVSLVSVVSSCSRNVQGPDGNGDYYYDYRDPCPVVCVVVVVDPPRD

Solvent-accessible surface area (backbone atoms only — not comparable to full-atom values): 10341 Å² total; per-residue (Å²): 89,74,52,59,82,83,30,51,61,61,18,45,22,40,37,40,33,28,52,65,40,60,80,78,36,48,71,60,33,50,43,49,51,44,16,32,77,76,69,66,20,41,26,40,33,40,44,68,63,90,50,83,66,52,87,63,33,75,39,73,43,44,40,45,89,92,27,61,51,49,45,45,32,12,22,44,27,46,28,56,76,71,66,50,43,35,59,72,50,35,73,75,73,56,76,68,60,70,59,52,54,62,72,21,63,76,27,37,37,63,52,20,21,76,69,15,65,33,55,34,69,58,40,49,47,50,25,46,58,54,43,72,35,95,19,31,22,36,37,30,38,66,66,49,52,79,56,98,55,14,65,56,35,53,50,41,54,50,48,50,31,48,42,43,53,20,60,96,54,79,11,21,19,58,32,60,53,74,83,58,97,52,55,64,58,40,54,76,70,40,72,44,101,88,43,133

Secondary structure (DSSP, 8-state):
--S-GGGGGG-SEEEEES--HHHH-HHHHHHHHHHHHHH--EEEEE-SS--GGGGG-SEEE-PPTT-HHHHHHHHHHHHHHTT-S-HHHHHHH-S-HHHHHHHTTT--HHHHHHHH-S-HHHHHHHHHHHHH-SSEEEEE-GGGTSSTTHHHHHHHHHHHHHHTT-SSSTT-EEEE---STTHHHHHHTT-STT--

Sequence (196 aa):
MTNSIADIHLAEVLLVTGSNTTEAHPVISLEMKKAVRQRGAKLILIDPREIELADFATLHLRPRSGTDVALLNSMAHVIIGRGWAKEEFIAARTENFDALREAVKESTPQWGEDVTGVPAEMIEEAAQVYSQAGSAAIFWAMGITQSSHGVDNVQALANLALLTGNFGKPGSGVNPLRGQNNVQGACDMGGLPNVL

Radius of gyration: 16.15 Å; Cα contacts (8 Å, |Δi|>4): 344; chains: 1; bounding box: 41×39×38 Å

Mean predicted aligned error: 2.54 Å

pLDDT: mean 97.43, std 2.96, range [63.12, 98.94]

Nearest PDB structures (foldseek):
  7vw6-assembly1_A  TM=9.894E-01  e=3.114E-20  Methylorubrum extorquens AM1
  8j83-assembly1_A  TM=9.906E-01  e=4.176E-20  Methylorubrum extorquens AM1
  1fdi-assembly1_A  TM=9.896E-01  e=6.296E-20  Escherichia coli
  2iv2-assembly1_X  TM=9.839E-01  e=7.508E-20  Escherichia coli
  7xqw-assembly1_A  TM=9.858E-01  e=6.205E-19  Methylorubrum extorquens AM1